Protein AF-A0A4S2KPG4-F1 (afdb_monomer_lite)

Structure (mmCIF, N/CA/C/O backbone):
data_AF-A0A4S2KPG4-F1
#
_entry.id   AF-A0A4S2KPG4-F1
#
loop_
_atom_site.group_PDB
_atom_site.id
_atom_site.type_symbol
_atom_site.label_atom_id
_atom_site.label_alt_id
_atom_site.label_comp_id
_atom_site.label_asym_id
_atom_site.label_entity_id
_atom_site.label_seq_id
_atom_site.pdbx_PDB_ins_code
_atom_site.Cartn_x
_atom_site.Cartn_y
_atom_site.Cartn_z
_atom_site.occupancy
_atom_site.B_iso_or_equiv
_atom_site.auth_seq_id
_atom_site.auth_comp_id
_atom_site.auth_asym_id
_atom_site.auth_atom_id
_atom_site.pdbx_PDB_model_num
ATOM 1 N N . MET A 1 1 ? 87.041 7.445 -101.400 1.00 37.56 1 MET A N 1
ATOM 2 C CA . MET A 1 1 ? 86.215 8.647 -101.626 1.00 37.56 1 MET A CA 1
ATOM 3 C C . MET A 1 1 ? 84.785 8.249 -101.277 1.00 37.56 1 MET A C 1
ATOM 5 O O . MET A 1 1 ? 84.245 7.409 -101.975 1.00 37.56 1 MET A O 1
ATOM 9 N N . THR A 1 2 ? 84.324 8.458 -100.034 1.00 37.19 2 THR A N 1
ATOM 10 C CA . THR A 1 2 ? 83.598 9.680 -99.585 1.00 37.19 2 THR A CA 1
ATOM 11 C C . THR A 1 2 ? 82.370 9.900 -100.481 1.00 37.19 2 THR A C 1
ATOM 13 O O . THR A 1 2 ? 82.561 10.106 -101.669 1.00 37.19 2 THR A O 1
ATOM 16 N N . SER A 1 3 ? 81.105 9.868 -100.071 1.00 36.09 3 SER A N 1
ATOM 17 C CA . SER A 1 3 ? 80.448 10.163 -98.797 1.00 36.09 3 SER A CA 1
ATOM 18 C C . SER A 1 3 ? 78.935 9.920 -98.996 1.00 36.09 3 SER A C 1
ATOM 20 O O . SER A 1 3 ? 78.473 10.134 -100.107 1.00 36.09 3 SER A O 1
ATOM 22 N N . ASN A 1 4 ? 78.212 9.518 -97.938 1.00 40.06 4 ASN A N 1
ATOM 23 C CA . ASN A 1 4 ? 76.961 10.149 -97.454 1.00 40.06 4 ASN A CA 1
ATOM 24 C C . ASN A 1 4 ? 75.835 10.389 -98.500 1.00 40.06 4 ASN A C 1
ATOM 26 O O . ASN A 1 4 ? 76.020 1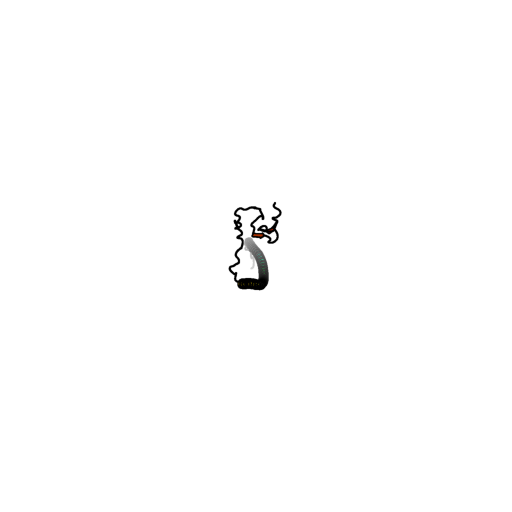1.138 -99.444 1.00 40.06 4 ASN A O 1
ATOM 30 N N . GLU A 1 5 ? 74.649 9.783 -98.423 1.00 40.19 5 GLU A N 1
ATOM 31 C CA . GLU A 1 5 ? 73.559 10.048 -97.461 1.00 40.19 5 GLU A CA 1
ATOM 32 C C . GLU A 1 5 ? 72.661 8.786 -97.416 1.00 40.19 5 GLU A C 1
ATOM 34 O O . GLU A 1 5 ? 72.266 8.261 -98.451 1.00 40.19 5 GLU A O 1
ATOM 39 N N . ALA A 1 6 ? 72.431 8.090 -96.302 1.00 46.88 6 ALA A N 1
ATOM 40 C CA . ALA A 1 6 ? 71.754 8.499 -95.071 1.00 46.88 6 ALA A CA 1
ATOM 41 C C . ALA A 1 6 ? 70.299 8.976 -95.283 1.00 46.88 6 ALA A C 1
ATOM 43 O O . ALA A 1 6 ? 70.028 10.157 -95.425 1.00 46.88 6 ALA A O 1
ATOM 44 N N . GLY A 1 7 ? 69.361 8.025 -95.175 1.00 49.41 7 GLY A N 1
ATOM 45 C CA . GLY A 1 7 ? 68.117 8.228 -94.424 1.00 49.41 7 GLY A CA 1
ATOM 46 C C . GLY A 1 7 ? 66.958 8.942 -95.120 1.00 49.41 7 GLY A C 1
ATOM 47 O O . GLY A 1 7 ? 66.666 10.084 -94.796 1.00 49.41 7 GLY A O 1
ATOM 48 N N . ALA A 1 8 ? 66.183 8.228 -95.943 1.00 47.31 8 ALA A N 1
ATOM 49 C CA . ALA A 1 8 ? 64.855 8.701 -96.353 1.00 47.31 8 ALA A CA 1
ATOM 50 C C . ALA A 1 8 ? 63.899 7.557 -96.753 1.00 47.31 8 ALA A C 1
ATOM 52 O O . ALA A 1 8 ? 63.429 7.499 -97.882 1.00 47.31 8 ALA A O 1
ATOM 53 N N . SER A 1 9 ? 63.591 6.620 -95.846 1.00 47.56 9 SER A N 1
ATOM 54 C CA . SER A 1 9 ? 62.395 5.760 -96.018 1.00 47.56 9 SER A CA 1
ATOM 55 C C . SER A 1 9 ? 61.760 5.212 -94.726 1.00 47.56 9 SER A C 1
ATOM 57 O O . SER A 1 9 ? 60.851 4.391 -94.792 1.00 47.56 9 SER A O 1
ATOM 59 N N . LEU A 1 10 ? 62.156 5.697 -93.539 1.00 49.72 10 LEU A N 1
ATOM 60 C CA . LEU A 1 10 ? 61.569 5.281 -92.248 1.00 49.72 10 LEU A CA 1
ATOM 61 C C . LEU A 1 10 ? 60.550 6.276 -91.647 1.00 49.72 10 LEU A C 1
ATOM 63 O O . LEU A 1 10 ? 60.045 6.046 -90.548 1.00 49.72 10 LEU A O 1
ATOM 67 N N . GLY A 1 11 ? 60.240 7.373 -92.345 1.00 49.53 11 GLY A N 1
ATOM 68 C CA . GLY A 1 11 ? 59.385 8.451 -91.825 1.00 49.53 11 GLY A CA 1
ATOM 69 C C . GLY A 1 11 ? 57.877 8.238 -91.988 1.00 49.53 11 GLY A C 1
ATOM 70 O O . GLY A 1 11 ? 57.113 8.700 -91.150 1.00 49.53 11 GLY A O 1
ATOM 71 N N . VAL A 1 12 ? 57.431 7.503 -93.012 1.00 48.84 12 VAL A N 1
ATOM 72 C CA . VAL A 1 12 ? 56.010 7.519 -93.426 1.00 48.84 12 VAL A CA 1
ATOM 73 C C . VAL A 1 12 ? 55.138 6.502 -92.664 1.00 48.84 12 VAL A C 1
ATOM 75 O O . VAL A 1 12 ? 53.946 6.714 -92.501 1.00 48.84 12 VAL A O 1
ATOM 78 N N . ALA A 1 13 ? 55.714 5.437 -92.087 1.00 53.19 13 ALA A N 1
ATOM 79 C CA . ALA A 1 13 ? 54.954 4.418 -91.339 1.00 53.19 13 ALA A CA 1
ATOM 80 C C . ALA A 1 13 ? 54.758 4.728 -89.835 1.00 53.19 13 ALA A C 1
ATOM 82 O O . ALA A 1 13 ? 54.034 4.016 -89.139 1.00 53.19 13 ALA A O 1
ATOM 83 N N . ARG A 1 14 ? 55.431 5.759 -89.298 1.00 53.75 14 ARG A N 1
ATOM 84 C CA . ARG A 1 14 ? 55.413 6.098 -87.859 1.00 53.75 14 ARG A CA 1
ATOM 85 C C . ARG A 1 14 ? 54.214 6.958 -87.455 1.00 53.75 14 ARG A C 1
ATOM 87 O O . ARG A 1 14 ? 53.724 6.804 -86.338 1.00 53.75 14 ARG A O 1
ATOM 94 N N . GLU A 1 15 ? 53.733 7.821 -88.346 1.00 55.84 15 GLU A N 1
ATOM 95 C CA . GLU A 1 15 ? 52.558 8.670 -88.094 1.00 55.84 15 GLU A CA 1
ATOM 96 C C . GLU A 1 15 ? 51.251 7.863 -88.150 1.00 55.84 15 GLU A C 1
ATOM 98 O O . GLU A 1 15 ? 50.362 8.062 -87.321 1.00 55.84 15 GLU A O 1
ATOM 103 N N . ASP A 1 16 ? 51.195 6.840 -89.007 1.00 58.62 16 ASP A N 1
ATOM 104 C CA . ASP A 1 16 ? 50.007 6.013 -89.264 1.00 58.62 16 ASP A CA 1
ATOM 105 C C . ASP A 1 16 ? 49.632 5.043 -88.114 1.00 58.62 16 ASP A C 1
ATOM 107 O O . ASP A 1 16 ? 48.594 4.383 -88.136 1.00 58.62 16 ASP A O 1
ATOM 111 N N . VAL A 1 17 ? 50.461 4.948 -87.064 1.00 64.38 17 VAL A N 1
ATOM 112 C CA . VAL A 1 17 ? 50.223 4.0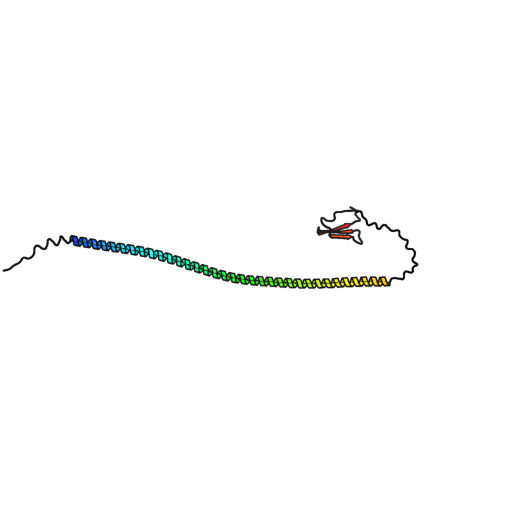98 -85.872 1.00 64.38 17 VAL A CA 1
ATOM 113 C C . VAL A 1 17 ? 50.006 4.927 -84.595 1.00 64.38 17 VAL A C 1
ATOM 115 O O . VAL A 1 17 ? 49.542 4.397 -83.579 1.00 64.38 17 VAL A O 1
ATOM 118 N N . ASN A 1 18 ? 50.286 6.235 -84.620 1.00 79.50 18 ASN A N 1
ATOM 119 C CA . ASN A 1 18 ? 50.152 7.101 -83.443 1.00 79.50 18 ASN A CA 1
ATOM 120 C C . ASN A 1 18 ? 48.692 7.282 -83.010 1.00 79.50 18 ASN A C 1
ATOM 122 O O . ASN A 1 18 ? 48.409 7.221 -81.815 1.00 79.50 18 ASN A O 1
ATOM 126 N N . TRP A 1 19 ? 47.755 7.380 -83.958 1.00 85.75 19 TRP A N 1
ATOM 127 C CA . TRP A 1 19 ? 46.323 7.488 -83.652 1.00 85.75 19 TRP A CA 1
ATOM 128 C C . TRP A 1 19 ? 45.782 6.249 -82.923 1.00 85.75 19 TRP A C 1
ATOM 130 O O . TRP A 1 19 ? 44.951 6.367 -82.027 1.00 85.75 19 TRP A O 1
ATOM 140 N N . ARG A 1 20 ? 46.290 5.047 -83.239 1.00 87.81 20 ARG A N 1
ATOM 141 C CA . ARG A 1 20 ? 45.884 3.806 -82.554 1.00 87.81 20 ARG A CA 1
ATOM 142 C C . ARG A 1 20 ? 46.331 3.805 -81.099 1.00 87.81 20 ARG A C 1
ATOM 144 O O . ARG A 1 20 ? 45.565 3.419 -80.221 1.00 87.81 20 ARG A O 1
ATOM 151 N N . LYS A 1 21 ? 47.573 4.226 -80.843 1.00 88.00 21 LYS A N 1
ATOM 152 C CA . LYS A 1 21 ? 48.116 4.334 -79.480 1.00 88.00 21 LYS A CA 1
ATOM 153 C C . LYS A 1 21 ? 47.369 5.385 -78.670 1.00 88.00 21 LYS A C 1
ATOM 155 O O . LYS A 1 21 ? 47.074 5.130 -77.506 1.00 88.00 21 LYS A O 1
ATOM 160 N N . ASP A 1 22 ? 47.036 6.511 -79.295 1.00 91.56 22 ASP A N 1
ATOM 161 C CA . ASP A 1 22 ? 46.273 7.578 -78.658 1.00 91.56 22 ASP A CA 1
ATOM 162 C C . ASP A 1 22 ? 44.855 7.115 -78.293 1.00 91.56 22 ASP A C 1
ATOM 164 O O . ASP A 1 22 ? 44.470 7.196 -77.130 1.00 91.56 22 ASP A O 1
ATOM 168 N N . ILE A 1 23 ? 44.130 6.471 -79.218 1.00 91.75 23 ILE A N 1
ATOM 169 C CA . ILE A 1 23 ? 42.809 5.880 -78.935 1.00 91.75 23 ILE A CA 1
ATOM 170 C C . ILE A 1 23 ? 42.885 4.839 -77.811 1.00 91.75 23 ILE A C 1
ATOM 172 O O . ILE A 1 23 ? 42.046 4.842 -76.913 1.00 91.75 23 ILE A O 1
ATOM 176 N N . ILE A 1 24 ? 43.887 3.954 -77.814 1.00 92.25 24 ILE A N 1
ATOM 177 C CA . ILE A 1 24 ? 44.062 2.963 -76.738 1.00 92.25 24 ILE A CA 1
ATOM 178 C C . ILE A 1 24 ? 44.331 3.655 -75.395 1.00 92.25 24 ILE A C 1
ATOM 180 O O . ILE A 1 24 ? 43.803 3.217 -74.372 1.00 92.25 24 ILE A O 1
ATOM 184 N N . SER A 1 25 ? 45.134 4.720 -75.381 1.00 93.19 25 SER A N 1
ATOM 185 C CA . SER A 1 25 ? 45.403 5.515 -74.180 1.00 93.19 25 SER A CA 1
ATOM 186 C C . SER A 1 25 ? 44.128 6.182 -73.658 1.00 93.19 25 SER A C 1
ATOM 188 O O . SER A 1 25 ? 43.786 6.014 -72.490 1.00 93.19 25 SER A O 1
ATOM 190 N N . GLN A 1 26 ? 43.361 6.833 -74.538 1.00 95.12 26 GLN A N 1
ATOM 191 C CA . GLN A 1 26 ? 42.078 7.455 -74.204 1.00 95.12 26 GLN A CA 1
ATOM 192 C C . GLN A 1 26 ? 41.056 6.432 -73.689 1.00 95.12 26 GLN A C 1
ATOM 194 O O . GLN A 1 26 ? 40.370 6.695 -72.705 1.00 95.12 26 GLN A O 1
ATOM 199 N N . LEU A 1 27 ? 40.971 5.244 -74.299 1.00 94.38 27 LEU A N 1
ATOM 200 C CA . LEU A 1 27 ? 40.092 4.164 -73.837 1.00 94.38 27 LEU A CA 1
ATOM 201 C C . LEU A 1 27 ? 40.517 3.620 -72.469 1.00 94.38 27 LEU A C 1
ATOM 203 O O . LEU A 1 27 ? 39.661 3.346 -71.631 1.00 94.38 27 LEU A O 1
ATOM 207 N N . ARG A 1 28 ? 41.824 3.473 -72.220 1.00 95.38 28 ARG A N 1
ATOM 208 C CA . ARG A 1 28 ? 42.350 3.054 -70.911 1.00 95.38 28 ARG A CA 1
ATOM 209 C C . ARG A 1 28 ? 42.064 4.089 -69.837 1.00 95.38 28 ARG A C 1
ATOM 211 O O . ARG A 1 28 ? 41.627 3.709 -68.755 1.00 95.38 28 ARG A O 1
ATOM 218 N N . GLU A 1 29 ? 42.281 5.364 -70.139 1.00 95.50 29 GLU A N 1
ATOM 219 C CA . GLU A 1 29 ? 42.000 6.450 -69.207 1.00 95.50 29 GLU A CA 1
ATOM 220 C C . GLU A 1 29 ? 40.498 6.543 -68.937 1.00 95.50 29 GLU A C 1
ATOM 222 O O . GLU A 1 29 ? 40.090 6.528 -67.784 1.00 95.50 29 GLU A O 1
ATOM 227 N N . ARG A 1 30 ? 39.655 6.468 -69.975 1.00 95.94 30 ARG A N 1
ATOM 228 C CA . ARG A 1 30 ? 38.196 6.411 -69.824 1.00 95.94 30 ARG A CA 1
ATOM 229 C C . ARG A 1 30 ? 37.744 5.218 -68.977 1.00 95.94 30 ARG A C 1
ATOM 231 O O . ARG A 1 30 ? 36.920 5.404 -68.088 1.00 95.94 30 ARG A O 1
ATOM 238 N N . ASN A 1 31 ? 38.281 4.017 -69.209 1.00 96.06 31 ASN A N 1
ATOM 239 C CA . ASN A 1 31 ? 37.968 2.832 -68.399 1.00 96.06 31 ASN A CA 1
ATOM 240 C C . ASN A 1 31 ? 38.426 2.997 -66.946 1.00 96.06 31 ASN A C 1
ATOM 242 O O . ASN A 1 31 ? 37.708 2.602 -66.028 1.00 96.06 31 ASN A O 1
ATOM 246 N N . ARG A 1 32 ? 39.598 3.599 -66.718 1.00 96.44 32 ARG A N 1
ATOM 247 C CA . ARG A 1 32 ? 40.100 3.910 -65.376 1.00 96.44 32 ARG A CA 1
ATOM 248 C C . ARG A 1 32 ? 39.190 4.916 -64.674 1.00 96.44 32 ARG A C 1
ATOM 250 O O . ARG A 1 32 ? 38.772 4.655 -63.552 1.00 96.44 32 ARG A O 1
ATOM 257 N N . SER A 1 33 ? 38.820 6.010 -65.340 1.00 96.12 33 SER A N 1
ATOM 258 C CA . SER A 1 33 ? 37.891 7.007 -64.798 1.00 96.12 33 SER A CA 1
ATOM 259 C C . SER A 1 33 ? 36.519 6.403 -64.500 1.00 96.12 33 SER A C 1
ATOM 261 O O . SER A 1 33 ? 35.959 6.674 -63.443 1.00 96.12 33 SER A O 1
ATOM 263 N N . GLN A 1 34 ? 35.992 5.548 -65.385 1.00 96.62 34 GLN A N 1
ATOM 264 C CA . GLN A 1 34 ? 34.736 4.832 -65.142 1.00 96.62 34 GLN A CA 1
ATOM 265 C C . GLN A 1 34 ? 34.842 3.903 -63.931 1.00 96.62 34 GLN A C 1
ATOM 267 O O . GLN A 1 34 ? 33.969 3.932 -63.070 1.00 96.62 34 GLN A O 1
ATOM 272 N N . THR A 1 35 ? 35.920 3.123 -63.828 1.00 95.81 35 THR A N 1
ATOM 273 C CA . THR A 1 35 ? 36.145 2.215 -62.693 1.00 95.81 35 THR A CA 1
ATOM 274 C C . THR A 1 35 ? 36.223 2.984 -61.375 1.00 95.81 35 THR A C 1
ATOM 276 O O . THR A 1 35 ? 35.576 2.595 -60.407 1.00 95.81 35 THR A O 1
ATOM 279 N N . ASN A 1 36 ? 36.952 4.102 -61.353 1.00 96.56 36 ASN A N 1
ATOM 280 C CA . ASN A 1 36 ? 37.049 4.963 -60.176 1.00 96.56 36 ASN A CA 1
ATOM 281 C C . ASN A 1 36 ? 35.684 5.556 -59.803 1.00 96.56 36 ASN A C 1
ATOM 283 O O . ASN A 1 36 ? 35.294 5.491 -58.646 1.00 96.56 36 ASN A O 1
ATOM 287 N N . CYS A 1 37 ? 34.915 6.039 -60.783 1.00 96.75 37 CYS A N 1
ATOM 288 C CA . CYS A 1 37 ? 33.575 6.574 -60.540 1.00 96.75 37 CYS A CA 1
ATOM 289 C C . CYS A 1 37 ? 32.623 5.521 -59.945 1.00 96.75 37 CYS A C 1
ATOM 291 O O . CYS A 1 37 ? 31.888 5.818 -59.004 1.00 96.75 37 CYS A O 1
ATOM 293 N N . PHE A 1 38 ? 32.660 4.277 -60.437 1.00 97.75 38 PHE A N 1
ATOM 294 C CA . PHE A 1 38 ? 31.881 3.186 -59.845 1.00 97.75 38 PHE A CA 1
ATOM 295 C C . PHE A 1 38 ? 32.346 2.846 -58.426 1.00 97.75 38 PHE A C 1
ATOM 297 O O . PHE A 1 38 ? 31.508 2.636 -57.550 1.00 97.75 38 PHE A O 1
ATOM 304 N N . ALA A 1 39 ? 33.658 2.811 -58.182 1.00 96.88 39 ALA A N 1
ATOM 305 C CA . ALA A 1 39 ? 34.208 2.560 -56.853 1.00 96.88 39 ALA A CA 1
ATOM 306 C C . ALA A 1 39 ? 33.793 3.649 -55.848 1.00 96.88 39 ALA A C 1
ATOM 308 O O . ALA A 1 39 ? 33.358 3.324 -54.742 1.00 96.88 39 ALA A O 1
ATOM 309 N N . ASP A 1 40 ? 33.847 4.920 -56.252 1.00 96.81 40 ASP A N 1
ATOM 310 C CA . ASP A 1 40 ? 33.418 6.059 -55.437 1.00 96.81 40 ASP A CA 1
ATOM 311 C C . ASP A 1 40 ? 31.917 6.001 -55.134 1.00 96.81 40 ASP A C 1
ATOM 313 O O . ASP A 1 40 ? 31.517 6.199 -53.988 1.00 96.81 40 ASP A O 1
ATOM 317 N N . LEU A 1 41 ? 31.080 5.660 -56.123 1.00 97.31 41 LEU A N 1
ATOM 318 C CA . LEU A 1 41 ? 29.633 5.518 -55.931 1.00 97.31 41 LEU A CA 1
ATOM 319 C C . LEU A 1 41 ? 29.295 4.400 -54.935 1.00 97.31 41 LEU A C 1
ATOM 321 O O . LEU A 1 41 ? 28.483 4.603 -54.033 1.00 97.31 41 LEU A O 1
ATOM 325 N N . ILE A 1 42 ? 29.940 3.237 -55.066 1.00 96.69 42 ILE A N 1
ATOM 326 C CA . ILE A 1 42 ? 29.752 2.107 -54.144 1.00 96.69 42 ILE A CA 1
ATOM 327 C C . ILE A 1 42 ? 30.212 2.490 -52.734 1.00 96.69 42 ILE A C 1
ATOM 329 O O . ILE A 1 42 ? 29.523 2.191 -51.756 1.00 96.69 42 ILE A O 1
ATOM 333 N N . SER A 1 43 ? 31.359 3.164 -52.620 1.00 96.75 43 SER A N 1
ATOM 334 C CA . SER A 1 43 ? 31.891 3.643 -51.342 1.00 96.75 43 SER A CA 1
ATOM 335 C C . SER A 1 43 ? 30.937 4.635 -50.676 1.00 96.75 43 SER A C 1
ATOM 337 O O . SER A 1 43 ? 30.620 4.486 -49.496 1.00 96.75 43 SER A O 1
ATOM 339 N N . LEU A 1 44 ? 30.409 5.597 -51.439 1.00 96.94 44 LEU A N 1
ATOM 340 C CA . LEU A 1 44 ? 29.454 6.586 -50.951 1.00 96.94 44 LEU A CA 1
ATOM 341 C C . LEU A 1 44 ? 28.159 5.923 -50.471 1.00 96.94 44 LEU A C 1
ATOM 343 O O . LEU A 1 44 ? 27.732 6.175 -49.347 1.00 96.94 44 LEU A O 1
ATOM 347 N N . GLN A 1 45 ? 27.584 5.026 -51.276 1.00 97.31 45 GLN A N 1
ATOM 348 C CA . GLN A 1 45 ? 26.357 4.311 -50.925 1.00 97.31 45 GLN A CA 1
ATOM 349 C C . GLN A 1 45 ? 26.550 3.418 -49.690 1.00 97.31 45 GLN A C 1
ATOM 351 O O . GLN A 1 45 ? 25.693 3.369 -48.809 1.00 97.31 45 GLN A O 1
ATOM 356 N N . SER A 1 46 ? 27.692 2.732 -49.591 1.00 96.12 46 SER A N 1
ATOM 357 C CA . SER A 1 46 ? 28.056 1.946 -48.407 1.00 96.12 46 SER A CA 1
ATOM 358 C C . SER A 1 46 ? 28.211 2.834 -47.172 1.00 96.12 46 SER A C 1
ATOM 360 O O . SER A 1 46 ? 27.712 2.506 -46.096 1.00 96.12 46 SER A O 1
ATOM 362 N N . SER A 1 47 ? 28.872 3.982 -47.314 1.00 97.12 47 SER A N 1
ATOM 363 C CA . SER A 1 47 ? 29.057 4.950 -46.234 1.00 97.12 47 SER A CA 1
ATOM 364 C C . SER A 1 47 ? 27.716 5.489 -45.730 1.00 97.12 47 SER A C 1
ATOM 366 O O . SER A 1 47 ? 27.475 5.479 -44.526 1.00 97.12 47 SER A O 1
ATOM 368 N N . GLU A 1 48 ? 26.804 5.855 -46.633 1.00 97.12 48 GLU A N 1
ATOM 369 C CA . GLU A 1 48 ? 25.454 6.324 -46.296 1.00 97.12 48 GLU A CA 1
ATOM 370 C C . GLU A 1 48 ? 24.601 5.236 -45.624 1.00 97.12 48 GLU A C 1
ATOM 372 O O . GLU A 1 48 ? 23.929 5.478 -44.620 1.00 97.12 48 GLU A O 1
ATOM 377 N N . ALA A 1 49 ? 24.655 3.996 -46.116 1.00 97.31 49 ALA A N 1
ATOM 378 C CA . ALA A 1 49 ? 23.980 2.882 -45.455 1.00 97.31 49 ALA A CA 1
ATOM 379 C C . ALA A 1 49 ? 24.527 2.666 -44.032 1.00 97.31 49 ALA A C 1
ATOM 381 O O . ALA A 1 49 ? 23.762 2.491 -43.081 1.00 97.31 49 ALA A O 1
ATOM 382 N N . ASN A 1 50 ? 25.850 2.738 -43.863 1.00 97.25 50 ASN A N 1
ATOM 383 C CA . ASN A 1 50 ? 26.501 2.596 -42.566 1.00 97.25 50 ASN A CA 1
ATOM 384 C C . ASN A 1 50 ? 26.159 3.742 -41.605 1.00 97.25 50 ASN A C 1
ATOM 386 O O . ASN A 1 50 ? 25.980 3.490 -40.413 1.00 97.25 50 ASN A O 1
ATOM 390 N N . THR A 1 51 ? 26.064 4.988 -42.075 1.00 98.00 51 THR A N 1
ATOM 391 C CA . THR A 1 51 ? 25.687 6.130 -41.226 1.00 98.00 51 THR A CA 1
ATOM 392 C C . THR A 1 51 ? 24.238 6.010 -40.763 1.00 98.00 51 THR A C 1
ATOM 394 O O . THR A 1 51 ? 23.969 6.191 -39.575 1.00 98.00 51 THR A O 1
ATOM 397 N N . ASN A 1 52 ? 23.328 5.607 -41.654 1.00 97.94 52 ASN A N 1
ATOM 398 C CA . ASN A 1 52 ? 21.924 5.370 -41.322 1.00 97.94 52 ASN A CA 1
ATOM 399 C C . ASN A 1 52 ? 21.760 4.240 -40.296 1.00 97.94 52 ASN A C 1
ATOM 401 O O . ASN A 1 52 ? 21.081 4.420 -39.285 1.00 97.94 52 ASN A O 1
ATOM 405 N N . LEU A 1 53 ? 22.436 3.102 -40.494 1.00 97.94 53 LEU A N 1
ATOM 406 C CA . LEU A 1 53 ? 22.411 1.994 -39.533 1.00 97.94 53 LEU A CA 1
ATOM 407 C C . LEU A 1 53 ? 22.987 2.401 -38.174 1.00 97.94 53 LEU A C 1
ATOM 409 O O . LEU A 1 53 ? 22.413 2.068 -37.138 1.00 97.94 53 LEU A O 1
ATOM 413 N N . ARG A 1 54 ? 24.090 3.158 -38.155 1.00 98.19 54 ARG A N 1
ATOM 414 C CA . ARG A 1 54 ? 24.666 3.689 -36.910 1.00 98.19 54 ARG A CA 1
ATOM 415 C C . ARG A 1 54 ? 23.680 4.596 -36.182 1.00 98.19 54 ARG A C 1
ATOM 417 O O . ARG A 1 54 ? 23.548 4.474 -34.968 1.00 98.19 54 ARG A O 1
ATOM 424 N N . LEU A 1 55 ? 22.971 5.463 -36.904 1.00 97.94 55 LEU A N 1
ATOM 425 C CA . LEU A 1 55 ? 21.961 6.335 -36.314 1.00 97.94 55 LEU A CA 1
ATOM 426 C C . LEU A 1 55 ? 20.819 5.522 -35.688 1.00 97.94 55 LEU A C 1
ATOM 428 O O . LEU A 1 55 ? 20.443 5.779 -34.545 1.00 97.94 55 LEU A O 1
ATOM 432 N N . GLU A 1 56 ? 20.301 4.512 -36.385 1.00 98.19 56 GLU A N 1
ATOM 433 C CA . GLU A 1 56 ? 19.259 3.638 -35.833 1.00 98.19 56 GLU A CA 1
ATOM 434 C C . GLU A 1 56 ? 19.740 2.875 -34.593 1.00 98.19 56 GLU A C 1
ATOM 436 O O . GLU A 1 56 ? 19.041 2.865 -33.581 1.00 98.19 56 GLU A O 1
ATOM 441 N N . ILE A 1 57 ? 20.970 2.348 -34.599 1.00 98.25 57 ILE A N 1
ATOM 442 C CA . ILE A 1 57 ? 21.568 1.717 -33.412 1.00 98.25 57 ILE A CA 1
ATOM 443 C C . ILE A 1 57 ? 21.614 2.704 -32.242 1.00 98.25 57 ILE A C 1
ATOM 445 O O . ILE A 1 57 ? 21.192 2.364 -31.139 1.00 98.25 57 ILE A O 1
ATOM 449 N N . THR A 1 58 ? 22.065 3.943 -32.463 1.00 98.38 58 THR A N 1
ATOM 450 C CA . THR A 1 58 ? 22.113 4.947 -31.386 1.00 98.38 58 THR A CA 1
ATOM 451 C C . THR A 1 58 ? 20.731 5.292 -30.835 1.00 98.38 58 THR A C 1
ATOM 453 O O . THR A 1 58 ? 20.584 5.455 -29.624 1.00 98.38 58 THR A O 1
ATOM 456 N N . LYS A 1 59 ? 19.699 5.341 -31.688 1.00 98.31 59 LYS A N 1
ATOM 457 C CA . LYS A 1 59 ? 18.311 5.551 -31.251 1.00 98.31 59 LYS A CA 1
ATOM 458 C C . LYS A 1 59 ? 17.806 4.373 -30.420 1.00 98.31 59 LYS A C 1
ATOM 460 O O . LYS A 1 59 ? 17.183 4.589 -29.383 1.00 98.31 59 LYS A O 1
ATOM 465 N N . CYS A 1 60 ? 18.070 3.143 -30.860 1.00 98.00 60 CYS A N 1
ATOM 466 C CA . CYS A 1 60 ? 17.702 1.931 -30.130 1.00 98.00 60 CYS A CA 1
ATOM 467 C C . CYS A 1 60 ? 18.368 1.877 -28.751 1.00 98.00 60 CYS A C 1
ATOM 469 O O . CYS A 1 60 ? 17.668 1.671 -27.766 1.00 98.00 60 CYS A O 1
ATOM 471 N N . LEU A 1 61 ? 19.671 2.159 -28.667 1.00 98.19 61 LEU A N 1
ATOM 472 C CA . LEU A 1 61 ? 20.406 2.211 -27.398 1.00 98.19 61 LEU A CA 1
ATOM 473 C C . LEU A 1 61 ? 19.871 3.299 -26.455 1.00 98.19 61 LEU A C 1
ATOM 475 O O . LEU A 1 61 ? 19.797 3.096 -25.246 1.00 98.19 61 LEU A O 1
ATOM 479 N N . GLY A 1 62 ? 19.469 4.454 -26.996 1.00 98.25 62 GLY A N 1
ATOM 480 C CA . GLY A 1 62 ? 18.821 5.506 -26.209 1.00 98.25 62 GLY A CA 1
ATOM 481 C C . GLY A 1 62 ? 17.515 5.027 -25.574 1.00 98.25 62 GLY A C 1
ATOM 482 O O . GLY A 1 62 ? 17.332 5.160 -24.366 1.00 98.25 62 GLY A O 1
ATOM 483 N N . ARG A 1 63 ? 16.646 4.393 -26.371 1.00 98.19 63 ARG A N 1
ATOM 484 C CA . ARG A 1 63 ? 15.379 3.819 -25.886 1.00 98.19 63 ARG A CA 1
ATOM 485 C C . ARG A 1 63 ? 15.597 2.702 -24.870 1.00 98.19 63 ARG A C 1
ATOM 487 O O . ARG A 1 63 ? 14.855 2.621 -23.899 1.00 98.19 63 ARG A O 1
ATOM 494 N N . GLU A 1 64 ? 16.596 1.849 -25.082 1.00 98.12 64 GLU A N 1
ATOM 495 C CA . GLU A 1 64 ? 16.959 0.788 -24.139 1.00 98.12 64 GLU A CA 1
ATOM 496 C C . GLU A 1 64 ? 17.326 1.382 -22.775 1.00 98.12 64 GLU A C 1
ATOM 498 O O . GLU A 1 64 ? 16.744 1.003 -21.762 1.00 98.12 64 GLU A O 1
ATOM 503 N N . LYS A 1 65 ? 18.177 2.412 -22.759 1.00 98.44 65 LYS A N 1
ATOM 504 C CA . LYS A 1 65 ? 18.565 3.116 -21.533 1.00 98.44 65 LYS A CA 1
ATOM 505 C C . LYS A 1 65 ? 17.389 3.813 -20.838 1.00 98.44 65 LYS A C 1
ATOM 507 O O . LYS A 1 65 ? 17.307 3.815 -19.610 1.00 98.44 65 LYS A O 1
ATOM 512 N N . GLU A 1 66 ? 16.479 4.419 -21.600 1.00 98.44 66 GLU A N 1
ATOM 513 C CA . GLU A 1 66 ? 15.253 5.015 -21.051 1.00 98.44 66 GLU A CA 1
ATOM 514 C C . GLU A 1 66 ? 14.365 3.953 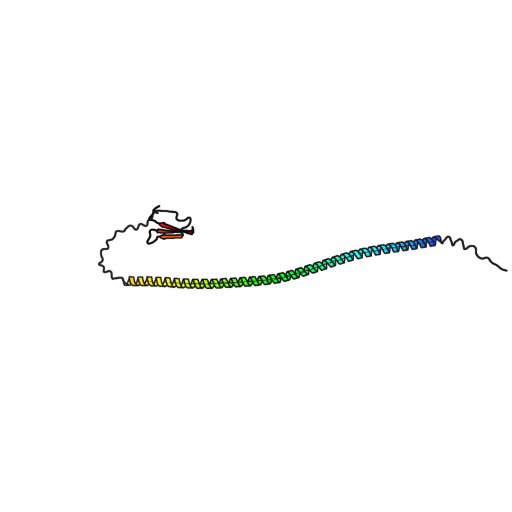-20.387 1.00 98.44 66 GLU A C 1
ATOM 516 O O . GLU A 1 66 ? 13.911 4.144 -19.257 1.00 98.44 66 GLU A O 1
ATOM 521 N N . LEU A 1 67 ? 14.163 2.810 -21.051 1.00 98.31 67 LEU A N 1
ATOM 522 C CA . LEU A 1 67 ? 13.387 1.692 -20.515 1.00 98.31 67 LEU A CA 1
ATOM 523 C C . LEU A 1 67 ? 14.039 1.080 -19.273 1.00 98.31 67 LEU A C 1
ATOM 525 O O . LEU A 1 67 ? 13.335 0.742 -18.323 1.00 98.31 67 LEU A O 1
ATOM 529 N N . GLU A 1 68 ? 15.363 0.948 -19.242 1.00 98.50 68 GLU A N 1
ATOM 530 C CA . GLU A 1 68 ? 16.097 0.520 -18.048 1.00 98.50 68 GLU A CA 1
ATOM 531 C C . GLU A 1 68 ? 15.875 1.482 -16.875 1.00 98.50 68 GLU A C 1
ATOM 533 O O . GLU A 1 68 ? 15.588 1.036 -15.763 1.00 98.50 68 GLU A O 1
ATOM 538 N N . GLY A 1 69 ? 15.927 2.793 -17.129 1.00 98.56 69 GLY A N 1
ATOM 539 C CA . GLY A 1 69 ? 15.655 3.818 -16.121 1.00 98.56 69 GLY A CA 1
ATOM 540 C C . GLY A 1 69 ? 14.235 3.728 -15.559 1.00 98.56 69 GLY A C 1
ATOM 541 O O . GLY A 1 69 ? 14.052 3.715 -14.342 1.00 98.56 69 GLY A O 1
ATOM 542 N N . ILE A 1 70 ? 13.230 3.597 -16.430 1.00 98.38 70 ILE A N 1
ATOM 543 C CA . ILE A 1 70 ? 11.825 3.434 -16.020 1.00 98.38 70 ILE A CA 1
ATOM 544 C C . ILE A 1 70 ? 11.638 2.148 -15.209 1.00 98.38 70 ILE A C 1
ATOM 546 O O . ILE A 1 70 ? 10.997 2.170 -14.160 1.00 98.38 70 ILE A O 1
ATOM 550 N N . ASN A 1 71 ? 12.224 1.036 -15.655 1.00 98.31 71 ASN A N 1
ATOM 551 C CA . ASN A 1 71 ? 12.151 -0.231 -14.930 1.00 98.31 71 ASN A CA 1
ATOM 552 C C . ASN A 1 71 ? 12.794 -0.141 -13.544 1.00 98.31 71 ASN A C 1
ATOM 554 O O . ASN A 1 71 ? 12.292 -0.758 -12.605 1.00 98.31 71 ASN A O 1
ATOM 558 N N . GLN A 1 72 ? 13.891 0.605 -13.398 1.00 98.56 72 GLN A N 1
ATOM 559 C CA . GLN A 1 72 ? 14.510 0.812 -12.095 1.00 98.56 72 GLN A CA 1
ATOM 560 C C . GLN A 1 72 ? 13.619 1.657 -11.178 1.00 98.56 72 GLN A C 1
ATOM 562 O O . GLN A 1 72 ? 13.362 1.238 -10.053 1.00 98.56 72 GLN A O 1
ATOM 567 N N . MET A 1 73 ? 13.064 2.769 -11.673 1.00 98.56 73 MET A N 1
ATOM 568 C CA . MET A 1 73 ? 12.118 3.583 -10.897 1.00 98.56 73 MET A CA 1
ATOM 569 C C . MET A 1 73 ? 10.909 2.762 -10.434 1.00 98.56 73 MET A C 1
ATOM 571 O O . MET A 1 73 ? 10.540 2.815 -9.265 1.00 98.56 73 MET A O 1
ATOM 575 N N . LEU A 1 74 ? 10.338 1.938 -11.318 1.00 98.62 74 LEU A N 1
ATOM 576 C CA . LEU A 1 74 ? 9.198 1.086 -10.978 1.00 98.62 74 LEU A CA 1
ATOM 577 C C . LEU A 1 74 ? 9.543 0.059 -9.887 1.00 98.62 74 LEU A C 1
ATOM 579 O O . LEU A 1 74 ? 8.717 -0.230 -9.021 1.00 98.62 74 LEU A O 1
ATOM 583 N N . LYS A 1 75 ? 10.762 -0.497 -9.905 1.00 98.69 75 LYS A N 1
ATOM 584 C CA . LYS A 1 75 ? 11.239 -1.396 -8.841 1.00 98.69 75 LYS A CA 1
ATOM 585 C C . LYS A 1 75 ? 11.348 -0.668 -7.505 1.00 98.69 75 LYS A C 1
ATOM 587 O O . LYS A 1 75 ? 10.920 -1.221 -6.494 1.00 98.69 75 LYS A O 1
ATOM 592 N N . ASP A 1 76 ? 11.885 0.546 -7.503 1.00 98.69 76 ASP A N 1
ATOM 593 C CA . ASP A 1 76 ? 12.059 1.340 -6.286 1.00 98.69 76 ASP A CA 1
ATOM 594 C C . ASP A 1 76 ? 10.694 1.750 -5.698 1.00 98.69 76 ASP A C 1
ATOM 596 O O . ASP A 1 76 ? 10.456 1.590 -4.499 1.00 98.69 76 ASP A O 1
ATOM 600 N N . GLU A 1 77 ? 9.750 2.180 -6.544 1.00 98.62 77 GLU A N 1
ATOM 601 C CA . GLU A 1 77 ? 8.362 2.457 -6.145 1.00 98.62 77 GLU A CA 1
ATOM 602 C C . GLU A 1 77 ? 7.676 1.216 -5.569 1.00 98.62 77 GLU A C 1
ATOM 604 O O . GLU A 1 77 ? 7.021 1.282 -4.526 1.00 98.62 77 GLU A O 1
ATOM 609 N N . HIS A 1 78 ? 7.854 0.061 -6.215 1.00 98.44 78 HIS A N 1
ATOM 610 C CA . HIS A 1 78 ? 7.303 -1.197 -5.732 1.00 98.44 78 HIS A CA 1
ATOM 611 C C . HIS A 1 78 ? 7.843 -1.561 -4.344 1.00 98.44 78 HIS A C 1
ATOM 613 O O . HIS A 1 78 ? 7.068 -1.933 -3.463 1.00 98.44 78 HIS A O 1
ATOM 619 N N . GLN A 1 79 ? 9.150 -1.416 -4.118 1.00 98.62 79 GLN A N 1
ATOM 620 C CA . GLN A 1 79 ? 9.765 -1.659 -2.811 1.00 98.62 79 GLN A CA 1
ATOM 621 C C . GLN A 1 79 ? 9.237 -0.695 -1.743 1.00 98.62 79 GLN A C 1
ATOM 623 O O . GLN A 1 79 ? 8.894 -1.123 -0.639 1.00 98.62 79 GLN A O 1
ATOM 628 N N . ALA A 1 80 ? 9.112 0.594 -2.069 1.00 98.62 80 ALA A N 1
ATOM 629 C CA . ALA A 1 80 ? 8.550 1.586 -1.158 1.00 98.62 80 ALA A CA 1
ATOM 630 C C . ALA A 1 80 ? 7.100 1.244 -0.771 1.00 98.62 80 ALA A C 1
ATOM 632 O O . ALA A 1 80 ? 6.741 1.297 0.409 1.00 98.62 80 ALA A O 1
ATOM 633 N N . LEU A 1 81 ? 6.282 0.828 -1.744 1.00 98.50 81 LEU A N 1
ATOM 634 C CA . LEU A 1 81 ? 4.913 0.378 -1.500 1.00 98.50 81 LEU A CA 1
ATOM 635 C C . LEU A 1 81 ? 4.874 -0.872 -0.620 1.00 98.50 81 LEU A C 1
ATOM 637 O O . LEU A 1 81 ? 4.096 -0.903 0.329 1.00 98.50 81 LEU A O 1
ATOM 641 N N . GLN A 1 82 ? 5.719 -1.874 -0.872 1.00 98.62 82 GLN A N 1
ATOM 642 C CA . GLN A 1 82 ? 5.793 -3.075 -0.031 1.00 98.62 82 GLN A CA 1
ATOM 643 C C . GLN A 1 82 ? 6.088 -2.734 1.437 1.00 98.62 82 GLN A C 1
ATOM 645 O O . GLN A 1 82 ? 5.420 -3.245 2.338 1.00 98.62 82 GLN A O 1
ATOM 650 N N . LEU A 1 83 ? 7.044 -1.835 1.691 1.00 98.56 83 LEU A N 1
ATOM 651 C CA . LEU A 1 83 ? 7.367 -1.384 3.048 1.00 98.56 83 LEU A CA 1
ATOM 652 C C . LEU A 1 83 ? 6.197 -0.632 3.697 1.00 98.56 83 LEU A C 1
ATOM 654 O O . LEU A 1 83 ? 5.901 -0.835 4.879 1.00 98.56 83 LEU A O 1
ATOM 658 N N . ALA A 1 84 ? 5.503 0.213 2.931 1.00 98.44 84 ALA A N 1
ATOM 659 C CA . ALA A 1 84 ? 4.315 0.914 3.405 1.00 98.44 84 ALA A CA 1
ATOM 660 C C . ALA A 1 84 ? 3.177 -0.062 3.751 1.00 98.44 84 ALA A C 1
ATOM 662 O O . ALA A 1 84 ? 2.562 0.075 4.812 1.00 98.44 84 ALA A O 1
ATOM 663 N N . PHE A 1 85 ? 2.934 -1.075 2.913 1.00 98.56 85 PHE A N 1
ATOM 664 C CA . PHE A 1 85 ? 1.954 -2.130 3.178 1.00 98.56 85 PHE A CA 1
ATOM 665 C C . PHE A 1 85 ? 2.287 -2.903 4.454 1.00 98.56 85 PHE A C 1
ATOM 667 O O . PHE A 1 85 ? 1.429 -2.999 5.329 1.00 98.56 85 PHE A O 1
ATOM 674 N N . ALA A 1 86 ? 3.535 -3.343 4.630 1.00 98.56 86 ALA A N 1
ATOM 675 C CA . ALA A 1 86 ? 3.960 -4.034 5.849 1.00 98.56 86 ALA A CA 1
ATOM 676 C C . ALA A 1 86 ? 3.747 -3.175 7.114 1.00 98.56 86 ALA A C 1
ATOM 678 O O . ALA A 1 86 ? 3.307 -3.665 8.156 1.00 98.56 86 ALA A O 1
ATOM 679 N N . SER A 1 87 ? 4.002 -1.862 7.031 1.00 98.56 87 SER A N 1
ATOM 680 C CA . SER A 1 87 ? 3.729 -0.931 8.135 1.00 98.56 87 SER A CA 1
ATOM 681 C C . SER A 1 87 ? 2.233 -0.814 8.454 1.00 98.56 87 SER A C 1
ATOM 683 O O . SER A 1 87 ? 1.850 -0.744 9.626 1.00 98.56 87 SER A O 1
ATOM 685 N N . LEU A 1 88 ? 1.379 -0.785 7.428 1.00 98.44 88 LEU A N 1
ATOM 686 C CA . LEU A 1 88 ? -0.074 -0.725 7.591 1.00 98.44 88 LEU A CA 1
ATOM 687 C C . LEU A 1 88 ? -0.643 -2.024 8.168 1.00 98.44 88 LEU A C 1
ATOM 689 O O . LEU A 1 88 ? -1.492 -1.957 9.055 1.00 98.44 88 LEU A O 1
ATOM 693 N N . GLU A 1 89 ? -0.153 -3.181 7.728 1.00 98.62 89 GLU A N 1
ATOM 694 C CA . GLU A 1 89 ? -0.535 -4.484 8.280 1.00 98.62 89 GLU A CA 1
ATOM 695 C C . GLU A 1 89 ? -0.216 -4.574 9.775 1.00 98.62 89 GLU A C 1
ATOM 697 O O . GLU A 1 89 ? -1.061 -4.992 10.568 1.00 98.62 89 GLU A O 1
ATOM 702 N N . GLU A 1 90 ? 0.956 -4.094 10.195 1.00 98.62 90 GLU A N 1
ATOM 703 C CA . GLU A 1 90 ? 1.318 -4.077 11.613 1.00 98.62 90 GLU A CA 1
ATOM 704 C C . GLU A 1 90 ? 0.425 -3.131 12.431 1.00 98.62 90 GLU A C 1
ATOM 706 O O . GLU A 1 90 ? 0.032 -3.461 13.553 1.00 98.62 90 GLU A O 1
ATOM 711 N N . LYS A 1 91 ? 0.055 -1.965 11.883 1.00 98.62 91 LYS A N 1
ATOM 712 C CA . LYS A 1 91 ? -0.906 -1.058 12.537 1.00 98.62 91 LYS A CA 1
ATOM 713 C C . LYS A 1 91 ? -2.279 -1.710 12.679 1.00 98.62 91 LYS A C 1
ATOM 715 O O . LYS A 1 91 ? -2.855 -1.659 13.762 1.00 98.62 91 LYS A O 1
ATOM 720 N N . LEU A 1 92 ? -2.772 -2.355 11.621 1.00 98.44 92 LEU A N 1
ATOM 721 C CA . LEU A 1 92 ? -4.040 -3.080 11.647 1.00 98.44 92 LEU A CA 1
ATOM 722 C C . LEU A 1 92 ? -4.021 -4.172 12.720 1.00 98.44 92 LEU A C 1
ATOM 724 O O . LEU A 1 92 ? -4.943 -4.243 13.531 1.00 98.44 92 LEU A O 1
ATOM 728 N N . ARG A 1 93 ? -2.947 -4.967 12.772 1.00 98.69 93 ARG A N 1
ATOM 729 C CA . ARG A 1 93 ? -2.765 -6.024 13.771 1.00 98.69 93 ARG A CA 1
ATOM 730 C C . ARG A 1 93 ? -2.802 -5.472 15.196 1.00 98.69 93 ARG A C 1
ATOM 732 O O . ARG A 1 93 ? -3.489 -6.034 16.046 1.00 98.69 93 ARG A O 1
ATOM 739 N N . LYS A 1 94 ? -2.117 -4.353 15.459 1.00 98.69 94 LYS A N 1
ATOM 740 C CA . LYS A 1 94 ? -2.131 -3.689 16.775 1.00 98.69 94 LYS A CA 1
ATOM 741 C C . LYS A 1 94 ? -3.524 -3.202 17.163 1.00 98.69 94 LYS A C 1
ATOM 743 O O . LYS A 1 94 ? -3.982 -3.504 18.258 1.00 98.69 94 LYS A O 1
ATOM 748 N N . THR A 1 95 ? -4.226 -2.514 16.266 1.00 97.94 95 THR A N 1
ATOM 749 C CA . THR A 1 95 ? -5.587 -2.029 16.544 1.00 97.94 95 THR A CA 1
ATOM 750 C C . THR A 1 95 ? -6.575 -3.180 16.753 1.00 97.94 95 THR A C 1
ATOM 752 O O . THR A 1 95 ? -7.441 -3.103 17.624 1.00 97.94 95 THR A O 1
ATOM 755 N N . GLN A 1 96 ? -6.447 -4.272 15.994 1.00 98.56 96 GLN A N 1
ATOM 756 C CA . GLN A 1 96 ? -7.252 -5.480 16.198 1.00 98.56 96 GLN A CA 1
ATOM 757 C C . GLN A 1 96 ? -6.988 -6.111 17.569 1.00 98.56 96 GLN A C 1
ATOM 759 O O . GLN A 1 96 ? -7.933 -6.497 18.259 1.00 98.56 96 GLN A O 1
ATOM 764 N N . GLU A 1 97 ? -5.723 -6.172 17.982 1.00 98.62 97 GLU A N 1
ATOM 765 C CA . GLU A 1 97 ? -5.328 -6.688 19.289 1.00 98.62 97 GLU A CA 1
ATOM 766 C C . GLU A 1 97 ? -5.874 -5.828 20.436 1.00 98.62 97 GLU A C 1
ATOM 768 O O . GLU A 1 97 ? -6.460 -6.352 21.383 1.00 98.62 97 GLU A O 1
ATOM 773 N N . GLU A 1 98 ? -5.755 -4.504 20.335 1.00 98.50 98 GLU A N 1
ATOM 774 C CA . GLU A 1 98 ? -6.315 -3.567 21.311 1.00 98.50 98 GLU A CA 1
ATOM 775 C C . GLU A 1 98 ? -7.835 -3.724 21.435 1.00 98.50 98 GLU A C 1
ATOM 777 O O . GLU A 1 98 ? -8.364 -3.810 22.544 1.00 98.50 98 GLU A O 1
ATOM 782 N N . ASN A 1 99 ? -8.546 -3.832 20.309 1.00 98.50 99 ASN A N 1
ATOM 783 C CA . ASN A 1 99 ? -9.992 -4.042 20.309 1.00 98.50 99 ASN A CA 1
ATOM 784 C C . ASN A 1 99 ? -10.367 -5.375 20.980 1.00 98.50 99 ASN A C 1
ATOM 786 O O . ASN A 1 99 ? -11.250 -5.416 21.839 1.00 98.50 99 ASN A O 1
ATOM 790 N N . ARG A 1 100 ? -9.640 -6.455 20.668 1.00 98.56 100 ARG A N 1
ATOM 791 C CA . ARG A 1 100 ? -9.824 -7.761 21.316 1.00 98.56 100 ARG A CA 1
ATOM 792 C C . ARG A 1 100 ? -9.664 -7.661 22.833 1.00 98.56 100 ARG A C 1
ATOM 794 O O . ARG A 1 100 ? -10.525 -8.141 23.567 1.00 98.56 100 ARG A O 1
ATOM 801 N N . GLN A 1 101 ? -8.613 -6.989 23.300 1.00 98.56 101 GLN A N 1
ATOM 802 C CA . GLN A 1 101 ? -8.365 -6.792 24.730 1.00 98.56 101 GLN A CA 1
ATOM 803 C C . GLN A 1 101 ? -9.458 -5.956 25.405 1.00 98.56 101 GLN A C 1
ATOM 805 O O . GLN A 1 101 ? -9.839 -6.236 26.543 1.00 98.56 101 GLN A O 1
ATOM 810 N N . LEU A 1 102 ? -9.978 -4.927 24.732 1.00 98.50 102 LEU A N 1
ATOM 811 C CA . LEU A 1 102 ? -11.077 -4.115 25.257 1.00 98.50 102 LEU A CA 1
ATOM 812 C C . LEU A 1 102 ? -12.368 -4.927 25.386 1.00 98.50 102 LEU A C 1
ATOM 814 O O . LEU A 1 102 ? -13.028 -4.848 26.423 1.00 98.50 102 LEU A O 1
ATOM 818 N N . ILE A 1 103 ? -12.699 -5.737 24.379 1.00 98.38 103 ILE A N 1
ATOM 819 C CA . ILE A 1 103 ? -13.853 -6.643 24.414 1.00 98.38 103 ILE A CA 1
ATOM 820 C C . ILE A 1 103 ? -13.706 -7.646 25.560 1.00 98.38 103 ILE A C 1
ATOM 822 O O . ILE A 1 103 ? -14.640 -7.823 26.338 1.00 98.38 103 ILE A O 1
ATOM 826 N N . GLU A 1 104 ? -12.532 -8.257 25.720 1.00 98.50 104 GLU A N 1
ATOM 827 C CA . GLU A 1 104 ? -12.274 -9.211 26.801 1.00 98.50 104 GLU A CA 1
ATOM 828 C C . GLU A 1 104 ? -12.453 -8.568 28.185 1.00 98.50 104 GLU A C 1
ATOM 830 O O . GLU A 1 104 ? -13.146 -9.111 29.051 1.00 98.50 104 GLU A O 1
ATOM 835 N N . ARG A 1 105 ? -11.903 -7.362 28.388 1.00 98.44 105 ARG A N 1
ATOM 836 C CA . ARG A 1 105 ? -12.112 -6.602 29.631 1.00 98.44 105 ARG A CA 1
ATOM 837 C C . ARG A 1 105 ? -13.587 -6.294 29.852 1.00 98.44 105 ARG A C 1
ATOM 839 O O . ARG A 1 105 ? -14.075 -6.468 30.966 1.00 98.44 105 ARG A O 1
ATOM 846 N N . LEU A 1 106 ? -14.300 -5.853 28.817 1.00 97.94 106 LEU A N 1
ATOM 847 C CA . LEU A 1 106 ? -15.724 -5.541 28.907 1.00 97.94 106 LEU A CA 1
ATOM 848 C C . LEU A 1 106 ? -16.539 -6.773 29.313 1.00 97.94 106 LEU A C 1
ATOM 850 O O . LEU A 1 106 ? -17.358 -6.679 30.226 1.00 97.94 106 LEU A O 1
ATOM 854 N N . ILE A 1 107 ? -16.284 -7.923 28.686 1.00 98.25 107 ILE A N 1
ATOM 855 C CA . ILE A 1 107 ? -16.928 -9.195 29.031 1.00 98.25 107 ILE A CA 1
ATOM 856 C C . ILE A 1 107 ? -16.646 -9.543 30.492 1.00 98.25 107 ILE A C 1
ATOM 858 O O . ILE A 1 107 ? -17.577 -9.858 31.227 1.00 98.25 107 ILE A O 1
ATOM 862 N N . LYS A 1 108 ? -15.395 -9.411 30.946 1.00 98.12 108 LYS A N 1
ATOM 863 C CA . LYS A 1 108 ? -15.020 -9.671 32.341 1.00 98.12 108 LYS A CA 1
ATOM 864 C C . LYS A 1 108 ? -15.774 -8.778 33.328 1.00 98.12 108 LYS A C 1
ATOM 866 O O . LYS A 1 108 ? -16.255 -9.270 34.347 1.00 98.12 108 LYS A O 1
ATOM 871 N N . TYR A 1 109 ? -15.895 -7.481 33.044 1.00 96.94 109 TYR A N 1
ATOM 872 C CA . TYR A 1 109 ? -16.669 -6.568 33.890 1.00 96.94 109 TYR A CA 1
ATOM 873 C C . TYR A 1 109 ? -18.156 -6.929 33.895 1.00 96.94 109 TYR A C 1
ATOM 875 O O . TYR A 1 109 ? -18.751 -7.031 34.963 1.00 96.94 109 TYR A O 1
ATOM 883 N N . LYS A 1 110 ? -18.740 -7.202 32.723 1.00 98.00 110 LYS A N 1
ATOM 884 C CA . LYS A 1 110 ? -20.150 -7.594 32.607 1.00 98.00 110 LYS A CA 1
ATOM 885 C C . LYS A 1 110 ? -20.456 -8.922 33.298 1.00 98.00 110 LYS A C 1
ATOM 887 O O . LYS A 1 110 ? -21.501 -9.025 33.931 1.00 98.00 110 LYS A O 1
ATOM 892 N N . ALA A 1 111 ? -19.556 -9.901 33.221 1.00 97.81 111 ALA A N 1
ATOM 893 C CA . ALA A 1 111 ? -19.682 -11.170 33.933 1.00 97.81 111 ALA A CA 1
ATOM 894 C C . ALA A 1 111 ? -19.669 -10.952 35.451 1.00 97.81 111 ALA A C 1
ATOM 896 O O . ALA A 1 111 ? -20.569 -11.418 36.140 1.00 97.81 111 ALA A O 1
ATOM 897 N N . ARG A 1 112 ? -18.721 -10.152 35.956 1.00 97.19 112 ARG A N 1
ATOM 898 C CA . ARG A 1 112 ? -18.633 -9.827 37.386 1.00 97.19 112 ARG A CA 1
ATOM 899 C C . ARG A 1 112 ? -19.867 -9.081 37.898 1.00 97.19 112 ARG A C 1
ATOM 901 O O . ARG A 1 112 ? -20.305 -9.316 39.020 1.00 97.19 112 ARG A O 1
ATOM 908 N N . ASP A 1 113 ? -20.416 -8.169 37.102 1.00 96.12 113 ASP A N 1
ATOM 909 C CA . ASP A 1 113 ? -21.650 -7.467 37.459 1.00 96.12 113 ASP A CA 1
ATOM 910 C C . ASP A 1 113 ? -22.853 -8.424 37.462 1.00 96.12 113 ASP A C 1
ATOM 912 O O . ASP A 1 113 ? -23.671 -8.372 38.378 1.00 96.12 113 ASP A O 1
ATOM 916 N N . ALA A 1 114 ? -22.941 -9.339 36.489 1.00 96.94 114 ALA A N 1
ATOM 917 C CA . ALA A 1 114 ? -23.987 -10.360 36.447 1.00 96.94 114 ALA A CA 1
ATOM 918 C C . ALA A 1 114 ? -23.904 -11.333 37.637 1.00 96.94 114 ALA A C 1
ATOM 920 O O . ALA A 1 114 ? -24.930 -11.651 38.231 1.00 96.94 114 ALA A O 1
ATOM 921 N N . GLU A 1 115 ? -22.698 -11.758 38.023 1.00 96.56 115 GLU A N 1
ATOM 922 C CA . GLU A 1 115 ? -22.463 -12.597 39.204 1.00 96.56 115 GLU A CA 1
ATOM 923 C C . GLU A 1 115 ? -22.973 -11.925 40.480 1.00 96.56 115 GLU A C 1
ATOM 925 O O . GLU A 1 115 ? -23.750 -12.531 41.212 1.00 96.56 115 GLU A O 1
ATOM 930 N N . LYS A 1 116 ? -22.635 -10.648 40.705 1.00 96.88 116 LYS A N 1
ATOM 931 C CA . LYS A 1 116 ? -23.134 -9.894 41.868 1.00 96.88 116 LYS A CA 1
ATOM 932 C C . LYS A 1 116 ? -24.658 -9.809 41.898 1.00 96.88 116 LYS A C 1
ATOM 934 O O . LYS A 1 116 ? -25.266 -10.027 42.941 1.00 96.88 116 LYS A O 1
ATOM 939 N N . MET A 1 117 ? -25.282 -9.518 40.755 1.00 95.38 117 MET A N 1
ATOM 940 C CA . MET A 1 117 ? -26.743 -9.453 40.662 1.00 95.38 117 MET A CA 1
ATOM 941 C C . MET A 1 117 ? -27.393 -10.816 40.935 1.00 95.38 117 MET A C 1
ATOM 943 O O . MET A 1 117 ? -28.433 -10.876 41.590 1.00 95.38 117 MET A O 1
ATOM 947 N N . ASN A 1 118 ? -26.780 -11.910 40.473 1.00 95.56 118 ASN A N 1
ATOM 948 C CA . ASN A 1 118 ? -27.246 -13.266 40.760 1.00 95.56 118 ASN A CA 1
ATOM 949 C C . ASN A 1 118 ? -27.099 -13.608 42.248 1.00 95.56 11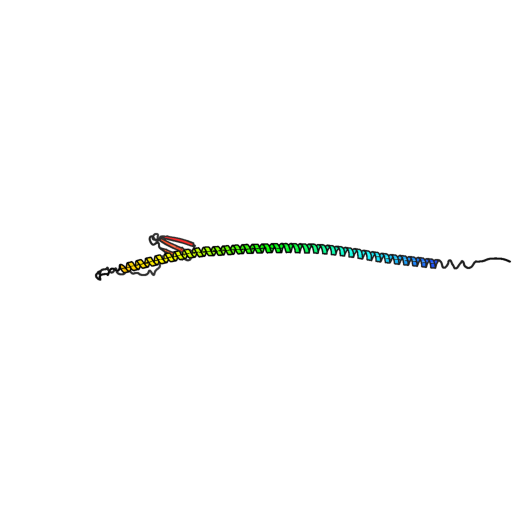8 ASN A C 1
ATOM 951 O O . ASN A 1 118 ? -28.048 -14.111 42.841 1.00 95.56 118 ASN A O 1
ATOM 955 N N . GLU A 1 119 ? -25.966 -13.276 42.872 1.00 96.62 119 GLU A N 1
ATOM 956 C CA . GLU A 1 119 ? -25.751 -13.467 44.313 1.00 96.62 119 GLU A CA 1
ATOM 957 C C . GLU A 1 119 ? -26.780 -12.697 45.155 1.00 96.62 119 GLU A C 1
ATOM 959 O O . GLU A 1 119 ? -27.330 -13.228 46.125 1.00 96.62 119 GLU A O 1
ATOM 964 N N . GLU A 1 120 ? -27.075 -11.446 44.797 1.00 95.31 120 GLU A N 1
ATOM 965 C CA . GLU A 1 120 ? -28.097 -10.640 45.471 1.00 95.31 120 GLU A CA 1
ATOM 966 C C . GLU A 1 120 ? -29.501 -11.225 45.290 1.00 95.31 120 GLU A C 1
ATOM 968 O O . GLU A 1 120 ? -30.265 -11.299 46.258 1.00 95.31 120 GLU A O 1
ATOM 973 N N . ASN A 1 121 ? -29.831 -11.688 44.081 1.00 94.75 121 ASN A N 1
ATOM 974 C CA . ASN A 1 121 ? -31.118 -12.311 43.791 1.00 94.75 121 ASN A CA 1
ATOM 975 C C . ASN A 1 121 ? -31.288 -13.641 44.546 1.00 94.75 121 ASN A C 1
ATOM 977 O O . ASN A 1 121 ? -32.325 -13.861 45.173 1.00 94.75 121 ASN A O 1
ATOM 981 N N . ASP A 1 122 ? -30.255 -14.485 44.585 1.00 96.62 122 ASP A N 1
ATOM 982 C CA . ASP A 1 122 ? -30.243 -15.733 45.354 1.00 96.62 122 ASP A CA 1
ATOM 983 C C . ASP A 1 122 ? -30.411 -15.463 46.852 1.00 96.62 122 ASP A C 1
ATOM 985 O O . ASP A 1 122 ? -31.210 -16.116 47.528 1.00 96.62 122 ASP A O 1
ATOM 989 N N . ASN A 1 123 ? -29.710 -14.460 47.384 1.00 95.94 123 ASN A N 1
ATOM 990 C CA . ASN A 1 123 ? -29.854 -14.043 48.777 1.00 95.94 123 ASN A CA 1
ATOM 991 C C . ASN A 1 123 ? -31.261 -13.518 49.080 1.00 95.94 123 ASN A C 1
ATOM 993 O O . ASN A 1 123 ? -31.821 -13.819 50.140 1.00 95.94 123 ASN A O 1
ATOM 997 N N . PHE A 1 124 ? -31.847 -12.741 48.170 1.00 96.25 124 PHE A N 1
ATOM 998 C CA . PHE A 1 124 ? -33.211 -12.240 48.301 1.00 96.25 124 PHE A CA 1
ATOM 999 C C . PHE A 1 124 ? -34.232 -13.383 48.301 1.00 96.25 124 PHE A C 1
ATOM 1001 O O . PHE A 1 124 ? -35.092 -13.442 49.186 1.00 96.25 124 PHE A O 1
ATOM 1008 N N . LEU A 1 125 ? -34.100 -14.326 47.364 1.00 95.50 125 LEU A N 1
ATOM 1009 C CA . LEU A 1 125 ? -34.947 -15.513 47.278 1.00 95.50 125 LEU A CA 1
ATOM 1010 C C . LEU A 1 125 ? -34.825 -16.368 48.540 1.00 95.50 125 LEU A C 1
ATOM 1012 O O . LEU A 1 125 ? -35.850 -16.683 49.141 1.00 95.50 125 LEU A O 1
ATOM 1016 N N . ARG A 1 126 ? -33.604 -16.646 49.015 1.00 94.94 126 ARG A N 1
ATOM 1017 C CA . ARG A 1 126 ? -33.360 -17.394 50.262 1.00 94.94 126 ARG A CA 1
ATOM 1018 C C . ARG A 1 126 ? -33.991 -16.722 51.476 1.00 94.94 126 ARG A C 1
ATOM 1020 O O . ARG A 1 126 ? -34.687 -17.383 52.242 1.00 94.94 126 ARG A O 1
ATOM 1027 N N . LYS A 1 127 ? -33.798 -15.408 51.652 1.00 95.88 127 LYS A N 1
ATOM 1028 C CA . LYS A 1 127 ? -34.414 -14.649 52.759 1.00 95.88 127 LYS A CA 1
ATOM 1029 C C . LYS A 1 127 ? -35.938 -14.715 52.703 1.00 95.88 127 LYS A C 1
ATOM 1031 O O . LYS A 1 127 ? -36.580 -14.893 53.736 1.00 95.88 127 LYS A O 1
ATOM 1036 N N . ARG A 1 128 ? -36.523 -14.592 51.508 1.00 95.62 128 ARG A N 1
ATOM 1037 C CA . ARG A 1 128 ? -37.973 -14.694 51.308 1.00 95.62 128 ARG A CA 1
ATOM 1038 C C . ARG A 1 128 ? -38.496 -16.099 51.607 1.00 95.62 128 ARG A C 1
ATOM 1040 O O . ARG A 1 128 ? -39.526 -16.215 52.264 1.00 95.62 128 ARG A O 1
ATOM 1047 N N . GLN A 1 129 ? -37.789 -17.138 51.167 1.00 94.06 129 GLN A N 1
ATOM 1048 C CA . GLN A 1 129 ? -38.141 -18.535 51.430 1.00 94.06 129 GLN A CA 1
ATOM 1049 C C . GLN A 1 129 ? -38.072 -18.850 52.928 1.00 94.06 129 GLN A C 1
ATOM 1051 O O . GLN A 1 129 ? -39.030 -19.375 53.482 1.00 94.06 129 GLN A O 1
ATOM 1056 N N . ALA A 1 130 ? -36.998 -18.435 53.606 1.00 95.12 130 ALA A N 1
ATOM 1057 C CA . ALA A 1 130 ? -36.841 -18.612 55.048 1.00 95.12 130 ALA A CA 1
ATOM 1058 C C . ALA A 1 130 ? -37.917 -17.861 55.846 1.00 95.12 130 ALA A C 1
ATOM 1060 O O . ALA A 1 130 ? -38.450 -18.394 56.815 1.00 95.12 130 ALA A O 1
ATOM 1061 N N . LYS A 1 131 ? -38.274 -16.638 55.427 1.00 94.94 131 LYS A N 1
ATOM 1062 C CA . LYS A 1 131 ? -39.362 -15.877 56.053 1.00 94.94 131 LYS A CA 1
ATOM 1063 C C . LYS A 1 131 ? -40.707 -16.587 55.893 1.00 94.94 131 LYS A C 1
ATOM 1065 O O . LYS A 1 131 ? -41.408 -16.757 56.880 1.00 94.94 131 LYS A O 1
ATOM 1070 N N . MET A 1 132 ? -41.029 -17.037 54.680 1.00 93.56 132 MET A N 1
ATOM 1071 C CA . MET A 1 132 ? -42.249 -17.804 54.408 1.00 93.56 132 MET A CA 1
ATOM 1072 C C . MET A 1 132 ? -42.295 -19.095 55.232 1.00 93.56 132 MET A C 1
ATOM 1074 O O . MET A 1 132 ? -43.329 -19.422 55.801 1.00 93.56 132 MET A O 1
ATOM 1078 N N . GLN A 1 133 ? -41.172 -19.808 55.331 1.00 93.00 133 GLN A N 1
ATOM 1079 C CA . GLN A 1 133 ? -41.086 -21.043 56.102 1.00 93.00 133 GLN A CA 1
ATOM 1080 C C . GLN A 1 133 ? -41.262 -20.798 57.601 1.00 93.00 133 GLN A C 1
ATOM 1082 O O . GLN A 1 133 ? -42.011 -21.523 58.246 1.00 93.00 133 GLN A O 1
ATOM 1087 N N . LYS A 1 134 ? -40.661 -19.729 58.136 1.00 94.62 134 LYS A N 1
ATOM 1088 C CA . LYS A 1 134 ? -40.864 -19.315 59.525 1.00 94.62 134 LYS A CA 1
ATOM 1089 C C . LYS A 1 134 ? -42.321 -18.941 59.807 1.00 94.62 134 LYS A C 1
ATOM 1091 O O . LYS A 1 134 ? -42.864 -19.372 60.812 1.00 94.62 134 LYS A O 1
ATOM 1096 N N . GLU A 1 135 ? -42.964 -18.178 58.923 1.00 92.00 135 GLU A N 1
ATOM 1097 C CA . GLU A 1 135 ? -44.390 -17.839 59.053 1.00 92.00 135 GLU A CA 1
ATOM 1098 C C . GLU A 1 135 ? -45.277 -19.095 59.024 1.00 92.00 135 GLU A C 1
ATOM 1100 O O . GLU A 1 135 ? -46.228 -19.187 59.796 1.00 92.00 135 GLU A O 1
ATOM 1105 N N . LEU A 1 136 ? -44.945 -20.083 58.185 1.00 89.12 136 LEU A N 1
ATOM 1106 C CA . LEU A 1 136 ? -45.618 -21.386 58.161 1.00 89.12 136 LEU A CA 1
ATOM 1107 C C . LEU A 1 136 ? -45.415 -22.173 59.460 1.00 89.12 136 LEU A C 1
ATOM 1109 O O . LEU A 1 136 ? -46.370 -22.754 59.967 1.00 89.12 136 LEU A O 1
ATOM 1113 N N . GLU A 1 137 ? -44.196 -22.200 60.000 1.00 90.19 137 GLU A N 1
ATOM 1114 C CA . GLU A 1 137 ? -43.888 -22.856 61.276 1.00 90.19 137 GLU A CA 1
ATOM 1115 C C . GLU A 1 137 ? -44.596 -22.180 62.453 1.00 90.19 137 GLU A C 1
ATOM 1117 O O . GLU A 1 137 ? -45.163 -22.868 63.303 1.00 90.19 137 GLU A O 1
ATOM 1122 N N . ASP A 1 138 ? -44.603 -20.847 62.496 1.00 87.25 138 ASP A N 1
ATOM 1123 C CA . ASP A 1 138 ? -45.305 -20.072 63.518 1.00 87.25 138 ASP A CA 1
ATOM 1124 C C . ASP A 1 138 ? -46.825 -20.295 63.413 1.00 87.25 138 ASP A C 1
ATOM 1126 O O . ASP A 1 138 ? -47.474 -20.540 64.428 1.00 87.25 138 ASP A O 1
ATOM 1130 N N . ALA A 1 139 ? -47.392 -20.322 62.200 1.00 83.44 139 ALA A N 1
ATOM 1131 C CA . ALA A 1 139 ? -48.803 -20.651 61.979 1.00 83.44 139 ALA A CA 1
ATOM 1132 C C . ALA A 1 139 ? -49.142 -22.103 62.358 1.00 83.44 139 ALA A C 1
ATOM 1134 O O . ALA A 1 139 ? -50.196 -22.360 62.939 1.00 83.44 139 ALA A O 1
ATOM 1135 N N . ALA A 1 140 ? -48.252 -23.059 62.073 1.00 82.12 140 ALA A N 1
ATOM 1136 C CA . ALA A 1 140 ? -48.409 -24.445 62.503 1.00 82.12 140 ALA A CA 1
ATOM 1137 C C . ALA A 1 140 ? -48.336 -24.571 64.033 1.00 82.12 140 ALA A C 1
ATOM 1139 O O . ALA A 1 140 ? -49.067 -25.368 64.616 1.00 82.12 140 ALA A O 1
ATOM 1140 N N . ARG A 1 141 ? -47.501 -23.765 64.700 1.00 77.50 141 ARG A N 1
ATOM 1141 C CA . ARG A 1 141 ? -47.393 -23.719 66.165 1.00 77.50 141 ARG A CA 1
ATOM 1142 C C . ARG A 1 141 ? -48.592 -23.038 66.827 1.00 77.50 141 ARG A C 1
ATOM 1144 O O . ARG A 1 141 ? -48.991 -23.461 67.906 1.00 77.50 141 ARG A O 1
ATOM 1151 N N . ASP A 1 142 ? -49.181 -22.030 66.185 1.00 70.38 142 ASP A N 1
ATOM 1152 C CA . ASP A 1 142 ? -50.403 -21.348 66.640 1.00 70.38 142 ASP A CA 1
ATOM 1153 C C . ASP A 1 142 ? -51.686 -22.121 66.278 1.00 70.38 142 ASP A C 1
ATOM 1155 O O . ASP A 1 142 ? -52.801 -21.602 66.394 1.00 70.38 142 ASP A O 1
ATOM 1159 N N . THR A 1 143 ? -51.564 -23.400 65.889 1.00 59.53 143 THR A N 1
ATOM 1160 C CA . THR A 1 143 ? -52.702 -24.322 65.914 1.00 59.53 143 THR A CA 1
ATOM 1161 C C . THR A 1 143 ? -53.125 -24.540 67.364 1.00 59.53 143 THR A C 1
ATOM 1163 O O . THR A 1 143 ? -52.762 -25.501 68.041 1.00 59.53 143 THR A O 1
ATOM 1166 N N . ARG A 1 144 ? -53.934 -23.607 67.873 1.00 58.59 144 ARG A N 1
ATOM 1167 C CA . ARG A 1 144 ? -54.743 -23.833 69.067 1.00 58.59 144 ARG A CA 1
ATOM 1168 C C . ARG A 1 144 ? -55.487 -25.153 68.858 1.00 58.59 144 ARG A C 1
ATOM 1170 O O . ARG A 1 144 ? -56.034 -25.343 67.766 1.00 58.59 144 ARG A O 1
ATOM 1177 N N . PRO A 1 145 ? -55.566 -26.041 69.863 1.00 49.34 145 PRO A N 1
ATOM 1178 C CA . PRO A 1 145 ? -56.488 -27.156 69.783 1.00 49.34 145 PRO A CA 1
ATOM 1179 C C . PRO A 1 145 ? -57.869 -26.539 69.586 1.00 49.34 145 PRO A C 1
ATOM 1181 O O . PRO A 1 145 ? -58.387 -25.839 70.460 1.00 49.34 145 PRO A O 1
ATOM 1184 N N . VAL A 1 146 ? -58.430 -26.714 68.393 1.00 49.25 146 VAL A N 1
ATOM 1185 C CA . VAL A 1 146 ? -59.831 -26.403 68.164 1.00 49.25 146 VAL A CA 1
ATOM 1186 C C . VAL A 1 146 ? -60.572 -27.382 69.060 1.00 49.25 146 VAL A C 1
ATOM 1188 O O . VAL A 1 146 ? -60.683 -28.564 68.748 1.00 49.25 146 VAL A O 1
ATOM 1191 N N . SER A 1 147 ? -60.995 -26.899 70.229 1.00 45.16 147 SER A N 1
ATOM 1192 C CA . SER A 1 147 ? -61.983 -27.597 71.037 1.00 45.16 147 SER A CA 1
ATOM 1193 C C . SER A 1 147 ? -63.176 -27.884 70.118 1.00 45.16 147 SER A C 1
ATOM 1195 O O . SER A 1 147 ? -63.592 -26.964 69.401 1.00 45.16 147 SER A O 1
ATOM 1197 N N . PRO A 1 148 ? -63.719 -29.111 70.088 1.00 58.47 148 PRO A N 1
ATOM 1198 C CA . PRO A 1 148 ? -64.745 -29.510 69.123 1.00 58.47 148 PRO A CA 1
ATOM 1199 C C . PRO A 1 148 ? -66.095 -28.778 69.278 1.00 58.47 148 PRO A C 1
ATOM 1201 O O . PRO A 1 148 ? -67.038 -29.090 68.562 1.00 58.47 148 PRO A O 1
ATOM 1204 N N . ASP A 1 149 ? -66.187 -27.759 70.137 1.00 47.69 149 ASP A N 1
ATOM 1205 C CA . ASP A 1 149 ? -67.434 -27.081 70.505 1.00 47.69 149 ASP A CA 1
ATOM 1206 C C . ASP A 1 149 ? -67.686 -25.724 69.833 1.00 47.69 149 ASP A C 1
ATOM 1208 O O . ASP A 1 149 ? -68.566 -24.972 70.252 1.00 47.69 149 ASP A O 1
ATOM 1212 N N . ARG A 1 150 ? -67.001 -25.390 68.730 1.00 43.84 150 ARG A N 1
ATOM 1213 C CA . ARG A 1 150 ? -67.410 -24.234 67.905 1.00 43.84 150 ARG A CA 1
ATOM 1214 C C . ARG A 1 150 ? -68.370 -24.635 66.785 1.00 43.84 150 ARG A C 1
ATOM 1216 O O . ARG A 1 150 ? -68.129 -24.375 65.609 1.00 43.84 150 ARG A O 1
ATOM 1223 N N . LEU A 1 151 ? -69.495 -25.233 67.169 1.00 49.19 151 LEU A N 1
ATOM 1224 C CA . LEU A 1 151 ? -70.661 -25.363 66.300 1.00 49.19 151 LEU A CA 1
ATOM 1225 C C . LEU A 1 151 ? -71.378 -24.012 66.197 1.00 49.19 151 LEU A C 1
ATOM 1227 O O . LEU A 1 151 ? -72.013 -23.548 67.140 1.00 49.19 151 LEU A O 1
ATOM 1231 N N . SER A 1 152 ? -71.230 -23.377 65.034 1.00 53.19 152 SER A N 1
ATOM 1232 C CA . SER A 1 152 ? -72.232 -22.565 64.311 1.00 53.19 152 SER A CA 1
ATOM 1233 C C . SER A 1 152 ? -71.550 -21.504 63.445 1.00 53.19 152 SER A C 1
ATOM 1235 O O . SER A 1 152 ? -71.836 -20.308 63.504 1.00 53.19 152 SER A O 1
ATOM 1237 N N . LEU A 1 153 ? -70.669 -21.950 62.547 1.00 41.56 153 LEU A N 1
ATOM 1238 C CA . LEU A 1 153 ? -70.593 -21.261 61.268 1.00 41.56 153 LEU A CA 1
ATOM 1239 C C . LEU A 1 153 ? -71.966 -21.457 60.629 1.00 41.56 153 LEU A C 1
ATOM 1241 O O . LEU A 1 153 ? -72.321 -22.575 60.262 1.00 41.56 153 LEU A O 1
ATOM 1245 N N . LYS A 1 154 ? -72.764 -20.386 60.558 1.00 50.72 154 LYS A N 1
ATOM 1246 C CA . LYS A 1 154 ? -73.838 -20.326 59.571 1.00 50.72 154 LYS A CA 1
ATOM 1247 C C . LYS A 1 154 ? -73.170 -20.625 58.243 1.00 50.72 154 LYS A C 1
ATOM 1249 O O . LYS A 1 154 ? -72.368 -19.830 57.759 1.00 50.72 154 LYS A O 1
ATOM 1254 N N . GLU A 1 155 ? -73.468 -21.807 57.735 1.00 45.44 155 GLU A N 1
ATOM 1255 C CA . GLU A 1 155 ? -73.283 -22.201 56.360 1.00 45.44 155 GLU A CA 1
ATOM 1256 C C . GLU A 1 155 ? -73.866 -21.072 55.510 1.00 45.44 155 GLU A C 1
ATOM 1258 O O . GLU A 1 155 ? -75.080 -20.922 55.360 1.00 45.44 155 GLU A O 1
ATOM 1263 N N . VAL A 1 156 ? -72.997 -20.168 55.059 1.00 47.84 156 VAL A N 1
ATOM 1264 C CA . VAL A 1 156 ? -73.365 -19.232 54.011 1.00 47.84 156 VAL A CA 1
ATOM 1265 C C . VAL A 1 156 ? -73.467 -20.121 52.792 1.00 47.84 156 VAL A C 1
ATOM 1267 O O . VAL A 1 156 ? -72.452 -20.519 52.221 1.00 47.84 156 VAL A O 1
ATOM 1270 N N . ALA A 1 157 ? -74.709 -20.507 52.500 1.00 45.62 157 ALA A N 1
ATOM 1271 C CA . ALA A 1 157 ? -75.106 -21.216 51.303 1.00 45.62 157 ALA A CA 1
ATOM 1272 C C . ALA A 1 157 ? -74.273 -20.699 50.133 1.00 45.62 157 ALA A C 1
ATOM 1274 O O . ALA A 1 157 ? -74.193 -19.485 49.919 1.00 45.62 157 ALA A O 1
ATOM 1275 N N . GLY A 1 158 ? -73.608 -21.634 49.454 1.00 46.09 158 GLY A N 1
ATOM 1276 C CA . GLY A 1 158 ? -72.671 -21.354 48.383 1.00 46.09 158 GLY A CA 1
ATOM 1277 C C . GLY A 1 158 ? -73.208 -20.272 47.458 1.00 46.09 158 GLY A C 1
ATOM 1278 O O . GLY A 1 158 ? -74.157 -20.487 46.706 1.00 46.09 158 GLY A O 1
ATOM 1279 N N . LEU A 1 159 ? -72.573 -19.101 47.506 1.00 49.91 159 LEU A N 1
ATOM 1280 C CA . LEU A 1 159 ? -72.599 -18.207 46.365 1.00 49.91 159 LEU A CA 1
ATOM 1281 C C . LEU A 1 159 ? -72.032 -19.021 45.202 1.00 49.91 159 LEU A C 1
ATOM 1283 O O . LEU A 1 159 ? -70.946 -19.588 45.354 1.00 49.91 159 LEU A O 1
ATOM 1287 N N . PRO A 1 160 ? -72.747 -19.139 44.074 1.00 51.97 160 PRO A N 1
ATOM 1288 C CA . PRO A 1 160 ? -72.246 -19.892 42.946 1.00 51.97 160 PRO A CA 1
ATOM 1289 C C . PRO A 1 160 ? -70.954 -19.220 42.486 1.00 51.97 160 PRO A C 1
ATOM 1291 O O . PRO A 1 160 ? -70.975 -18.151 41.878 1.00 51.97 160 PRO A O 1
ATOM 1294 N N . THR A 1 161 ? -69.813 -19.852 42.751 1.00 50.44 161 THR A N 1
ATOM 1295 C CA . THR A 1 161 ? -68.555 -19.609 42.042 1.00 50.44 161 THR A CA 1
ATOM 1296 C C . THR A 1 161 ? -68.701 -20.169 40.628 1.00 50.44 161 THR A C 1
ATOM 1298 O O . THR A 1 161 ? -68.006 -21.087 40.205 1.00 50.44 161 THR A O 1
ATOM 1301 N N . ALA A 1 162 ? -69.669 -19.636 39.882 1.00 62.91 162 ALA A N 1
ATOM 1302 C CA . ALA A 1 162 ? -69.777 -19.867 38.459 1.00 62.91 162 ALA A CA 1
ATOM 1303 C C . ALA A 1 162 ? -68.624 -19.109 37.805 1.00 62.91 162 ALA A C 1
ATOM 1305 O O . ALA A 1 162 ? -68.570 -17.879 37.844 1.00 62.91 162 ALA A O 1
ATOM 1306 N N . VAL A 1 163 ? -67.681 -19.852 37.230 1.00 63.22 163 VAL A N 1
ATOM 1307 C CA . VAL A 1 163 ? -66.630 -19.277 36.392 1.00 63.22 163 VAL A CA 1
ATOM 1308 C C . VAL A 1 163 ? -67.341 -18.584 35.222 1.00 63.22 163 VAL A C 1
ATOM 1310 O O . VAL A 1 163 ? -68.054 -19.264 34.477 1.00 63.22 163 VAL A O 1
ATOM 1313 N N . PRO A 1 164 ? -67.235 -17.253 35.069 1.00 65.31 164 PRO A N 1
ATOM 1314 C CA . PRO A 1 164 ? -67.971 -16.538 34.036 1.00 65.31 164 PRO A CA 1
ATOM 1315 C C . PRO A 1 164 ? -67.534 -17.049 32.661 1.00 65.31 164 PRO A C 1
ATOM 1317 O O . PRO A 1 164 ? -66.411 -16.824 32.225 1.00 65.31 164 PRO A O 1
ATOM 1320 N N . THR A 1 165 ? -68.423 -17.777 31.984 1.00 72.19 165 THR A N 1
ATOM 1321 C CA . THR A 1 165 ? -68.141 -18.412 30.683 1.00 72.19 165 THR A CA 1
ATOM 1322 C C . THR A 1 165 ? -68.458 -17.489 29.505 1.00 72.19 165 THR A C 1
ATOM 1324 O O . THR A 1 165 ? -68.124 -17.787 28.363 1.00 72.19 165 THR A O 1
ATOM 1327 N N . LYS A 1 166 ? -69.123 -16.359 29.770 1.00 73.94 166 LYS A N 1
ATOM 1328 C CA . LYS A 1 166 ? -69.559 -15.394 28.761 1.00 73.94 166 LYS A CA 1
ATOM 1329 C C . LYS A 1 166 ? -68.745 -14.110 28.892 1.00 73.94 166 LYS A C 1
ATOM 1331 O O . LYS A 1 166 ? -68.766 -13.473 29.944 1.00 73.94 166 LYS A O 1
ATOM 1336 N N . VAL A 1 167 ? -68.049 -13.733 27.819 1.00 75.06 167 VAL A N 1
ATOM 1337 C CA . VAL A 1 167 ? -67.321 -12.459 27.730 1.00 75.06 167 VAL A CA 1
ATOM 1338 C C . VAL A 1 167 ? -68.330 -11.314 27.826 1.00 75.06 167 VAL A C 1
ATOM 1340 O O . VAL A 1 167 ? -69.292 -11.271 27.060 1.00 75.06 167 VAL A O 1
ATOM 1343 N N . SER A 1 168 ? -68.139 -10.414 28.791 1.00 76.69 168 SER A N 1
ATOM 1344 C CA . SER A 1 168 ? -69.041 -9.283 29.031 1.00 76.69 168 SER A CA 1
ATOM 1345 C C . SER A 1 168 ? -68.712 -8.071 28.162 1.00 76.69 168 SER A C 1
ATOM 1347 O O . SER A 1 168 ? -69.626 -7.381 27.723 1.00 76.69 168 SER A O 1
ATOM 1349 N N . VAL A 1 169 ? -67.426 -7.813 27.902 1.00 75.19 169 VAL A N 1
ATOM 1350 C CA . VAL A 1 169 ? -66.945 -6.665 27.123 1.00 75.19 169 VAL A CA 1
ATOM 1351 C C . VAL A 1 169 ? -65.672 -7.053 26.375 1.00 75.19 169 VAL A C 1
ATOM 1353 O O . VAL A 1 169 ? -64.760 -7.635 26.962 1.00 75.19 169 VAL A O 1
ATOM 1356 N N . THR A 1 170 ? -65.596 -6.678 25.100 1.00 79.12 170 THR A N 1
ATOM 1357 C CA . THR A 1 170 ? -64.396 -6.802 24.264 1.00 79.12 170 THR A CA 1
ATOM 1358 C C . THR A 1 170 ? -64.056 -5.421 23.722 1.00 79.12 170 THR A C 1
ATOM 1360 O O . THR A 1 170 ? -64.925 -4.756 23.166 1.00 79.12 170 THR A O 1
ATOM 1363 N N . PHE A 1 171 ? -62.805 -4.984 23.855 1.00 80.62 171 PHE A N 1
ATOM 1364 C CA . PHE A 1 171 ? -62.334 -3.729 23.270 1.00 80.62 171 PHE A CA 1
ATOM 1365 C C . PHE A 1 171 ? -60.929 -3.898 22.690 1.00 80.62 171 PHE A C 1
ATOM 1367 O O . PHE A 1 171 ? -60.141 -4.722 23.158 1.00 80.62 171 PHE A O 1
ATOM 1374 N N . SER A 1 172 ? -60.619 -3.117 21.654 1.00 81.56 172 SER A N 1
ATOM 1375 C CA . SER A 1 172 ? -59.307 -3.145 21.006 1.00 81.56 172 SER A CA 1
ATOM 1376 C C . SER A 1 172 ? -58.317 -2.292 21.793 1.00 81.56 172 SER A C 1
ATOM 1378 O O . SER A 1 172 ? -58.329 -1.061 21.720 1.00 81.56 172 SER A O 1
ATOM 1380 N N . ALA A 1 173 ? -57.480 -2.949 22.597 1.00 82.00 173 ALA A N 1
ATOM 1381 C CA . ALA A 1 173 ? -56.527 -2.254 23.449 1.00 82.00 173 ALA A CA 1
ATOM 1382 C C . ALA A 1 173 ? -55.297 -1.755 22.672 1.00 82.00 173 ALA A C 1
ATOM 1384 O O . ALA A 1 173 ? -54.856 -0.634 22.905 1.00 82.00 173 ALA A O 1
ATOM 1385 N N . HIS A 1 174 ? -54.751 -2.533 21.735 1.00 87.75 174 HIS A N 1
ATOM 1386 C CA . HIS A 1 174 ? -53.487 -2.236 21.047 1.00 87.75 174 HIS A CA 1
ATOM 1387 C C . HIS A 1 174 ? -53.558 -2.631 19.564 1.00 87.75 174 HIS A C 1
ATOM 1389 O O . HIS A 1 174 ? -54.328 -3.513 19.198 1.00 87.75 174 HIS A O 1
ATOM 1395 N N . GLU A 1 175 ? -52.738 -2.004 18.714 1.00 84.12 175 GLU A N 1
ATOM 1396 C CA . GLU A 1 175 ? -52.627 -2.319 17.270 1.00 84.12 175 GLU A CA 1
ATOM 1397 C C . GLU A 1 175 ? -51.810 -3.603 16.990 1.00 84.12 175 GLU A C 1
ATOM 1399 O O . GLU A 1 175 ? -51.341 -3.834 15.880 1.00 84.12 175 GLU A O 1
ATOM 1404 N N . GLY A 1 176 ? -51.618 -4.447 18.004 1.00 81.44 176 GLY A N 1
ATOM 1405 C CA . GLY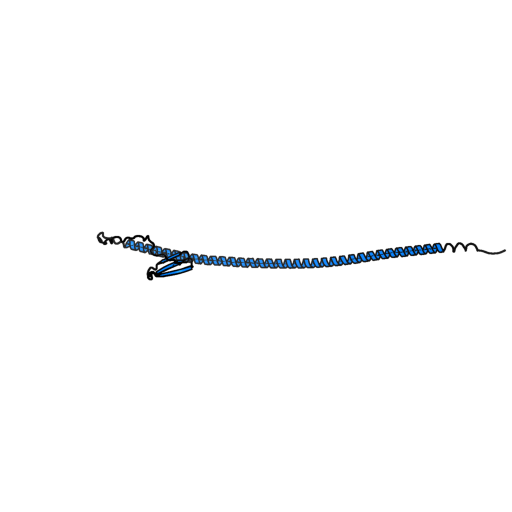 A 1 176 ? -50.835 -5.676 17.937 1.00 81.44 176 GLY A CA 1
ATOM 1406 C C . GLY A 1 176 ? -51.028 -6.535 19.185 1.00 81.44 176 GLY A C 1
ATOM 1407 O O . GLY A 1 176 ? -51.907 -6.267 20.006 1.00 81.44 176 GLY A O 1
ATOM 1408 N N . GLU A 1 177 ? -50.200 -7.568 19.334 1.00 87.44 177 GLU A N 1
ATOM 1409 C CA . GLU A 1 177 ? -50.301 -8.521 20.443 1.00 87.44 177 GLU A CA 1
ATOM 1410 C C . GLU A 1 177 ? -50.137 -7.843 21.810 1.00 87.44 177 GLU A C 1
ATOM 1412 O O . GLU A 1 177 ? -49.296 -6.958 21.995 1.00 87.44 177 GLU A O 1
ATOM 1417 N N . VAL A 1 178 ? -50.952 -8.264 22.779 1.00 89.06 178 VAL A N 1
ATOM 1418 C CA . VAL A 1 178 ? -50.885 -7.781 24.162 1.00 89.06 178 VAL A CA 1
ATOM 1419 C C . VAL A 1 178 ? -49.988 -8.719 24.957 1.00 89.06 178 VAL A C 1
ATOM 1421 O O . VAL A 1 178 ? -50.302 -9.895 25.113 1.00 89.06 178 VAL A O 1
ATOM 1424 N N . TYR A 1 179 ? -48.889 -8.193 25.492 1.00 89.50 179 TYR A N 1
ATOM 1425 C CA . TYR A 1 179 ? -47.914 -8.983 26.246 1.00 89.50 179 TYR A CA 1
ATOM 1426 C C . TYR A 1 179 ? -48.185 -8.997 27.751 1.00 89.50 179 TYR A C 1
ATOM 1428 O O . TYR A 1 179 ? -47.763 -9.920 28.443 1.00 89.50 179 TYR A O 1
ATOM 1436 N N . ALA A 1 180 ? -48.873 -7.981 28.279 1.00 86.88 180 ALA A N 1
ATOM 1437 C CA . ALA A 1 180 ? -49.138 -7.878 29.708 1.00 86.88 180 ALA A CA 1
ATOM 1438 C C . ALA A 1 180 ? -50.479 -7.203 30.001 1.00 86.88 180 ALA A C 1
ATOM 1440 O O . ALA A 1 180 ? -50.821 -6.177 29.409 1.00 86.88 180 ALA A O 1
ATOM 1441 N N . VAL A 1 181 ? -51.202 -7.760 30.975 1.00 89.62 181 VAL A N 1
ATOM 1442 C CA . VAL A 1 181 ? -52.448 -7.210 31.518 1.00 89.62 181 VAL A CA 1
ATOM 1443 C C . VAL A 1 181 ? -52.390 -7.293 33.038 1.00 89.62 181 VAL A C 1
ATOM 1445 O O . VAL A 1 181 ? -52.104 -8.355 33.591 1.00 89.62 181 VAL A O 1
ATOM 1448 N N . LYS A 1 182 ? -52.653 -6.180 33.730 1.00 91.00 182 LYS A N 1
ATOM 1449 C CA . LYS A 1 182 ? -52.657 -6.152 35.196 1.00 91.00 182 LYS A CA 1
ATOM 1450 C C . LYS A 1 182 ? -53.719 -5.214 35.748 1.00 91.00 182 LYS A C 1
ATOM 1452 O O . LYS A 1 182 ? -53.781 -4.043 35.384 1.00 91.00 182 LYS A O 1
ATOM 1457 N N . TRP A 1 183 ? -54.516 -5.735 36.671 1.00 88.12 183 TRP A N 1
ATOM 1458 C CA . TRP A 1 183 ? -55.455 -4.947 37.460 1.00 88.12 183 TRP A CA 1
ATOM 1459 C C . TRP A 1 183 ? -54.747 -4.256 38.620 1.00 88.12 183 TRP A C 1
ATOM 1461 O O . TRP A 1 183 ? -53.878 -4.848 39.267 1.00 88.12 183 TRP A O 1
ATOM 1471 N N . SER A 1 184 ? -55.131 -3.010 38.895 1.00 84.38 184 SER A N 1
ATOM 1472 C CA . SER A 1 184 ? -54.745 -2.354 40.139 1.00 84.38 184 SER A CA 1
ATOM 1473 C C . SER A 1 184 ? -55.482 -3.019 41.317 1.00 84.38 184 SER A C 1
ATOM 1475 O O . SER A 1 184 ? -56.679 -3.292 41.216 1.00 84.38 184 SER A O 1
ATOM 1477 N N . PRO A 1 185 ? -54.783 -3.333 42.424 1.00 81.12 185 PRO A N 1
ATOM 1478 C CA . PRO A 1 185 ? -55.383 -3.967 43.598 1.00 81.12 185 PRO A CA 1
ATOM 1479 C C . PRO A 1 185 ? -56.207 -2.993 44.454 1.00 81.12 185 PRO A C 1
ATOM 1481 O O . PRO A 1 185 ? -56.983 -3.434 45.297 1.00 81.12 185 PRO A O 1
ATOM 1484 N N . THR A 1 186 ? -56.022 -1.684 44.266 1.00 78.88 186 THR A N 1
ATOM 1485 C CA . THR A 1 186 ? -56.663 -0.620 45.056 1.00 78.88 186 THR A CA 1
ATOM 1486 C C . THR A 1 186 ? -57.595 0.238 44.215 1.00 78.88 186 THR A C 1
ATOM 1488 O O . THR A 1 186 ? -58.669 0.617 44.675 1.00 78.88 186 THR A O 1
ATOM 1491 N N . ASP A 1 187 ? -57.218 0.495 42.964 1.00 76.94 187 ASP A N 1
ATOM 1492 C CA . ASP A 1 187 ? -57.978 1.341 42.052 1.00 76.94 187 ASP A CA 1
ATOM 1493 C C . ASP A 1 187 ? -58.686 0.493 40.998 1.00 76.94 187 ASP A C 1
ATOM 1495 O O . ASP A 1 187 ? -58.192 -0.547 40.568 1.00 76.94 187 ASP A O 1
ATOM 1499 N N . ARG A 1 188 ? -59.840 0.952 40.505 1.00 83.62 188 ARG A N 1
ATOM 1500 C CA . ARG A 1 188 ? -60.572 0.291 39.405 1.00 83.62 188 ARG A CA 1
ATOM 1501 C C . ARG A 1 188 ? -59.939 0.596 38.040 1.00 83.62 188 ARG A C 1
ATOM 1503 O O . ARG A 1 188 ? -60.616 1.047 37.115 1.00 83.62 188 ARG A O 1
ATOM 1510 N N . ILE A 1 189 ? -58.627 0.388 37.946 1.00 86.81 189 ILE A N 1
ATOM 1511 C CA . ILE A 1 189 ? -57.806 0.658 36.767 1.00 86.81 189 ILE A CA 1
ATOM 1512 C C . ILE A 1 189 ? -57.200 -0.649 36.258 1.00 86.81 189 ILE A C 1
ATOM 1514 O O . ILE A 1 189 ? -56.673 -1.451 37.031 1.00 86.81 189 ILE A O 1
ATOM 1518 N N . LEU A 1 190 ? -57.241 -0.830 34.943 1.00 87.38 190 LEU A N 1
ATOM 1519 C CA . LEU A 1 190 ? -56.591 -1.915 34.223 1.00 87.38 190 LEU A CA 1
ATOM 1520 C C . LEU A 1 190 ? -55.444 -1.351 33.383 1.00 87.38 190 LEU A C 1
ATOM 1522 O O . LEU A 1 190 ? -55.644 -0.427 32.598 1.00 87.38 190 LEU A O 1
ATOM 1526 N N . ALA A 1 191 ? -54.248 -1.910 33.535 1.00 89.75 191 ALA A N 1
ATOM 1527 C CA . ALA A 1 191 ? -53.089 -1.582 32.717 1.00 89.75 191 ALA A CA 1
ATOM 1528 C C . ALA A 1 191 ? -52.865 -2.660 31.653 1.00 89.75 191 ALA A C 1
ATOM 1530 O O . ALA A 1 191 ? -52.843 -3.851 31.976 1.00 89.75 191 ALA A O 1
ATOM 1531 N N . THR A 1 192 ? -52.666 -2.240 30.404 1.00 91.44 192 THR A N 1
ATOM 1532 C CA . THR A 1 192 ? -52.342 -3.122 29.273 1.00 91.44 192 THR A CA 1
ATOM 1533 C C . THR A 1 192 ? -51.077 -2.642 28.566 1.00 91.44 192 THR A C 1
ATOM 1535 O O . THR A 1 192 ? -50.882 -1.437 28.399 1.00 91.44 192 THR A O 1
ATOM 1538 N N . GLY A 1 193 ? -50.209 -3.572 28.163 1.00 90.25 193 GLY A N 1
ATOM 1539 C CA . GLY A 1 193 ? -49.004 -3.288 27.377 1.00 90.25 193 GLY A CA 1
ATOM 1540 C C . GLY A 1 193 ? -48.896 -4.216 26.171 1.00 90.25 193 GLY A C 1
ATOM 1541 O O . GLY A 1 193 ? -49.059 -5.430 26.321 1.00 90.25 193 GLY A O 1
ATOM 1542 N N . GLY A 1 194 ? -48.627 -3.653 24.990 1.00 90.94 194 GLY A N 1
ATOM 1543 C CA . GLY A 1 194 ? -48.638 -4.391 23.725 1.00 90.94 194 GLY A CA 1
ATOM 1544 C C . GLY A 1 194 ? -47.440 -4.136 22.808 1.00 90.94 194 GLY A C 1
ATOM 1545 O O . GLY A 1 194 ? -46.540 -3.346 23.104 1.00 90.94 194 GLY A O 1
ATOM 1546 N N . ALA A 1 195 ? -47.438 -4.828 21.667 1.00 88.38 195 ALA A N 1
ATOM 1547 C CA . ALA A 1 195 ? -46.410 -4.750 20.627 1.00 88.38 195 ALA A CA 1
ATOM 1548 C C . ALA A 1 195 ? -46.292 -3.362 19.966 1.00 88.38 195 ALA A C 1
ATOM 1550 O O . ALA A 1 195 ? -45.256 -3.042 19.383 1.00 88.38 195 ALA A O 1
ATOM 1551 N N . ASP A 1 196 ? -47.307 -2.509 20.134 1.00 87.75 196 ASP A N 1
ATOM 1552 C CA . ASP A 1 196 ? -47.306 -1.094 19.739 1.00 87.75 196 ASP A CA 1
ATOM 1553 C C . ASP A 1 196 ? -46.378 -0.213 20.604 1.00 87.75 196 ASP A C 1
ATOM 1555 O O . ASP A 1 196 ? -46.304 1.001 20.402 1.00 87.75 196 ASP A O 1
ATOM 1559 N N . ARG A 1 197 ? -45.651 -0.825 21.556 1.00 87.06 197 ARG A N 1
ATOM 1560 C CA . ARG A 1 197 ? -44.701 -0.194 22.489 1.00 87.06 197 ARG A CA 1
ATOM 1561 C C . ARG A 1 197 ? -45.347 0.871 23.376 1.00 87.06 197 ARG A C 1
ATOM 1563 O O . ARG A 1 197 ? -44.664 1.781 23.848 1.00 87.06 197 ARG A O 1
ATOM 1570 N N . LYS A 1 198 ? -46.655 0.763 23.621 1.00 87.25 198 LYS A N 1
ATOM 1571 C CA . LYS A 1 198 ? -47.407 1.674 24.490 1.00 87.25 198 LYS A CA 1
ATOM 1572 C C . LYS A 1 198 ? -47.998 0.920 25.675 1.00 87.25 198 LYS A C 1
ATOM 1574 O O . LYS A 1 198 ? -48.378 -0.245 25.572 1.00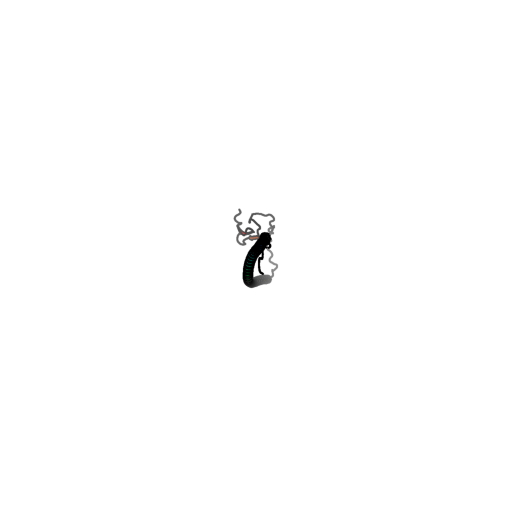 87.25 198 LYS A O 1
ATOM 1579 N N . VAL A 1 199 ? -48.117 1.623 26.800 1.00 89.00 199 VAL A N 1
ATOM 1580 C CA . VAL A 1 199 ? -48.889 1.182 27.966 1.00 89.00 199 VAL A CA 1
ATOM 1581 C C . VAL A 1 199 ? -50.144 2.041 28.042 1.00 89.00 199 VAL A C 1
ATOM 1583 O O . VAL A 1 199 ? -50.049 3.268 28.041 1.00 89.00 199 VAL A O 1
ATOM 1586 N N . LYS A 1 200 ? -51.317 1.409 28.084 1.00 86.75 200 LYS A N 1
ATOM 1587 C CA . LYS A 1 200 ? -52.611 2.092 28.204 1.00 86.75 200 LYS A CA 1
ATOM 1588 C C . LYS A 1 200 ? -53.245 1.774 29.555 1.00 86.75 200 LYS A C 1
ATOM 1590 O O . LYS A 1 200 ? -53.153 0.648 30.042 1.00 86.75 200 LYS A O 1
ATOM 1595 N N . LEU A 1 201 ? -53.866 2.785 30.161 1.00 87.94 201 LEU A N 1
ATOM 1596 C CA . LEU A 1 201 ? -54.580 2.679 31.432 1.00 87.94 201 LEU A CA 1
ATOM 1597 C C . LEU A 1 201 ? -56.074 2.878 31.190 1.00 87.94 201 LEU A C 1
ATOM 1599 O O . LEU A 1 201 ? -56.489 3.897 30.641 1.00 87.94 201 LEU A O 1
ATOM 1603 N N . TRP A 1 202 ? -56.870 1.915 31.635 1.00 85.69 202 TRP A N 1
ATOM 1604 C CA . TRP A 1 202 ? -58.315 1.878 31.446 1.00 85.69 202 TRP A CA 1
ATOM 1605 C C . TRP A 1 202 ? -58.997 2.033 32.796 1.00 85.69 202 TRP A C 1
ATOM 1607 O O . TRP A 1 202 ? -58.753 1.239 33.701 1.00 85.69 202 TRP A O 1
ATOM 1617 N N . ASN A 1 203 ? -59.850 3.045 32.951 1.00 83.44 203 ASN A N 1
ATOM 1618 C CA . ASN A 1 203 ? -60.627 3.231 34.172 1.00 83.44 203 ASN A CA 1
ATOM 1619 C C . ASN A 1 203 ? -62.031 2.655 33.988 1.00 83.44 203 ASN A C 1
ATOM 1621 O O . ASN A 1 203 ? -62.815 3.153 33.187 1.00 83.44 203 ASN A O 1
ATOM 1625 N N . ILE A 1 204 ? -62.360 1.636 34.774 1.00 74.50 204 ILE A N 1
ATOM 1626 C CA . ILE A 1 204 ? -63.558 0.810 34.574 1.00 74.50 204 ILE A CA 1
ATOM 1627 C C . ILE A 1 204 ? -64.781 1.396 35.304 1.00 74.50 204 ILE A C 1
ATOM 1629 O O . ILE A 1 204 ? -65.885 0.872 35.212 1.00 74.50 204 ILE A O 1
ATOM 1633 N N . THR A 1 205 ? -64.625 2.542 35.981 1.00 68.31 205 THR A N 1
ATOM 1634 C CA . THR A 1 205 ? -65.764 3.322 36.509 1.00 68.31 205 THR A CA 1
ATOM 1635 C C . THR A 1 205 ? -66.432 4.205 35.458 1.00 68.31 205 THR A C 1
ATOM 1637 O O . THR A 1 205 ? -67.581 4.600 35.639 1.00 68.31 205 THR A O 1
ATOM 1640 N N . LYS A 1 206 ? -65.745 4.496 34.348 1.00 58.31 206 LYS A N 1
ATOM 1641 C CA . LYS A 1 206 ? -66.300 5.240 33.218 1.00 58.31 206 LYS A CA 1
ATOM 1642 C C . LYS A 1 206 ? -66.542 4.245 32.094 1.00 58.31 206 LYS A C 1
ATOM 1644 O O . LYS A 1 206 ? -65.674 4.034 31.258 1.00 58.31 206 LYS A O 1
ATOM 1649 N N . GLY A 1 207 ? -67.691 3.576 32.140 1.00 54.50 207 GLY A N 1
ATOM 1650 C CA . GLY A 1 207 ? -68.137 2.745 31.029 1.00 54.50 207 GLY A CA 1
ATOM 1651 C C . GLY A 1 207 ? -68.406 3.629 29.817 1.00 54.50 207 GLY A C 1
ATOM 1652 O O . GLY A 1 207 ? -69.418 4.319 29.805 1.00 54.50 207 GLY A O 1
ATOM 1653 N N . ASN A 1 208 ? -67.486 3.612 28.857 1.00 34.81 208 ASN A N 1
ATOM 1654 C CA . ASN A 1 208 ? -67.694 3.973 27.458 1.00 34.81 208 ASN A CA 1
ATOM 1655 C C . ASN A 1 208 ? -66.948 2.949 26.606 1.00 34.81 208 ASN A C 1
ATOM 1657 O O . ASN A 1 208 ? -65.759 2.707 26.916 1.00 34.81 208 ASN A O 1
#

Secondary structure (DSSP, 8-state):
--------SSSHHHHTTHHHHHHHHHHHHHHHHHHHHHHHHHHHHHHHHHHHHHHHHHHHHHHHHHHHHHHHHHHHHHHHHHHHHHHHHHHHHHHHHHHHHHHHHHHHHHHHHHHHHHHHHHHHHHHHHHHHHHHHHHHHHT-----TT----------------S--------SS-EEEEEE-SSSSEEEEEETTS-EEEEETTS--

Radius of gyration: 66.83 Å; chains: 1; bounding box: 161×40×173 Å

Organism: NCBI:txid300112

InterPro domains:
  IPR001680 WD40 repeat [PF00400] (168-203)
  IPR001680 WD40 repeat [PS50082] (171-208)
  IPR001680 WD40 repeat [SM00320] (164-203)
  IPR013923 Autophagy-related protein 16 domain [PF08614] (64-118)
  IPR015943 WD40/YVTN repeat-like-containing domain superfamily [G3DSA:2.130.10.10] (49-208)
  IPR019775 WD40 repeat, conserved site [PS00678] (190-204)
  IPR036322 WD40-repeat-containing domain superfamily [SSF50978] (166-206)
  IPR045160 Autophagy-related protein 16 [PTHR19878] (62-205)

pLDDT: mean 84.28, std 18.7, range [34.81, 98.69]

Foldseek 3Di:
DDDDDDDDDPPPVPVVCVVVVVVVVVVVVVVVVVVVVVVVVVVVVVVVVVVVVVVVVVVVVVVVVVVVVVVVVVVVVVVVVVVVVVVVVVVVVVVVVVVVVVVVVVVVVVVVVVVVVVVVVVVVVVVVVVVVVVVVVVVVVPPDPPPPPPPDPPPPDDPPPPPPPDDPDDDDPDPAAWPDWDQDPPAQWIWTAGPNRDIDIDRPVDDD

Sequence (208 aa):
MTSNEAGASLGVAREDVNWRKDIISQLRERNRSQTNCFADLISLQSSEANTNLRLEITKCLGREKELEGINQMLKDEHQALQLAFASLEEKLRKTQEENRQLIERLIKYKARDAEKMNEENDNFLRKRQAKMQKELEDAARDTRPVSPDRLSLKEVAGLPTAVPTKVSVTFSAHEGEVYAVKWSPTDRILATGGADRKVKLWNITKGN